Protein 1D2N (pdb70)

Sequence (246 aa):
EDYASYIMNGIIKWGDPVTRVLDDGELLVQQTKNSDRTPLVSVLLEGPPHSGKTALAAKIAEESNFPFIKICSPDKMIGFSETAKCQAMKKIFDDAYKSQLSCVVVDDIERLLDYVPIGPRFSNLVLQALLVLLKKAPPQGRKLLIIGTTSRKDVLQEMEMLNAFSTTIHVPNIATGEQLLEALELLGNFKDKERTTIAQQVKGKKVWIGIKKLLMLIEMSLQMDPEYRVRKFLALLREEGASPLD

Solvent-accessible surface area: 13196 Å² total; per-residue (Å²): 92,101,42,82,56,50,27,150,96,45,35,34,100,15,18,124,26,5,66,90,1,31,78,49,0,81,109,23,5,99,75,0,111,94,24,130,220,54,32,28,2,2,1,0,0,18,5,25,77,80,3,15,18,45,22,12,0,0,52,5,0,66,86,12,128,11,103,44,29,84,9,5,17,19,105,184,12,150,82,85,68,63,81,36,10,11,91,32,0,107,126,22,2,70,44,2,26,150,18,147,28,0,0,0,1,2,10,51,1,11,115,0,0,63,31,53,85,128,67,72,146,78,11,75,84,0,9,81,19,1,34,93,16,6,153,103,54,10,58,177,49,87,27,1,0,0,0,0,2,2,32,75,78,91,8,0,91,143,21,128,0,28,131,19,12,74,57,45,8,76,2,16,9,0,30,44,2,138,30,0,13,63,0,0,88,87,43,56,52,10,124,109,166,19,44,95,55,0,8,135,77,8,134,84,123,172,20,90,4,2,29,138,48,0,39,96,4,2,90,85,0,42,142,63,97,81,146,81,64,21,155,72,0,23,35,30,22,167,143,68,49,60,66,133,164,162

Organism: Cricetulus griseus (NCBI:txid10029)

Radius of gyration: 19.8 Å; Cα contacts (8 Å, |Δi|>4): 391; chains: 1; bounding box: 59×41×44 Å

GO terms:
  GO:0000149 SNARE binding (F, IDA)
  GO:0035494 SNARE complex disassembly (P, IDA)
  GO:0044877 protein-containing complex binding (F, IDA)
  GO:0140545 ATP-dependent protein disaggregase activity (F, IDA)
  GO:0042802 identical protein binding (F, IPI)
  GO:0035494 SNARE complex disassembly (P, IMP)
  GO:0030496 midbody (C, IDA)

Foldseek 3Di:
DDLCVQQVPHQAPLDVLSVVLLVVLVVQLVCCVPPLPPVAAEEEEEAAPQQRFRNSLSVSQVVSPFPAEEEADCVVQVPPDLVRLLVVVCVNVVVQLVGQEYEYEDEAVCVSQVFDPVVTDTNVSNVVSLLCSLQDRRPRNGHYYYYYYYHCPVVCVVSVCCVSHPYYRYRFAQWALSSLLSLCVRSVQDDPVLSVVSSVVGHPHTAGHHSRRLVVLQVVLVVDDNVRSSVSSVVVSVVRGDDPVD

InterPro domains:
  IPR003338 CDC48, N-terminal subdomain [PF02359] (6-83)
  IPR003338 CDC48, N-terminal subdomain [SM01073] (5-86)
  IPR003593 AAA+ ATPase domain [SM00382] (252-399)
  IPR003593 AAA+ ATPase domain [SM00382] (535-671)
  IPR003959 ATPase, AAA-type, core [PF00004] (256-396)
  IPR003959 ATPase, AAA-type, core [PF00004] (539-668)
  IPR003960 ATPase, AAA-type, conserved site [PS00674] (367-385)
  IPR004201 CDC48, domain 2 [PF02933] (111-159)
  IPR004201 CDC48, domain 2 [SM01072] (111-183)
  IPR009010 Aspartate decarboxylase-like domain superfamily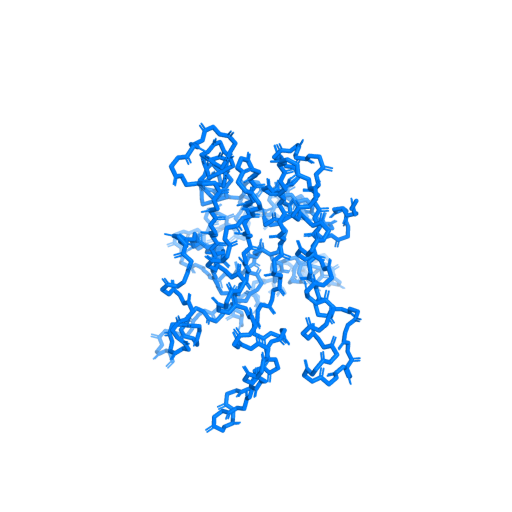 [SSF50692] (1-85)
  IPR027417 P-loop containing nucleoside triphosphate hydrolase [G3DSA:3.40.50.300] (206-397)
  IPR027417 P-loop containing nucleoside triphosphate hydrolase [G3DSA:3.40.50.300] (497-668)
  IPR027417 P-loop containing nucleoside triphosphate hydrolase [SSF52540] (222-486)
  IPR027417 P-loop containing nucleoside triphosphate hydrolase [SSF52540] (498-733)
  IPR029067 CDC48 domain 2-like superfamily [SSF54585] (87-200)
  IPR039812 Vesicle-fusing ATPase [PTHR23078] (3-738)
  IPR041569 AAA ATPase, AAA+ lid domain [PF17862] (423-464)
  IPR054419 NSF, AAA+ ATPase lid domain [PF21964] (669-736)

Structure (mmCIF, N/CA/C/O backbone):
data_1D2N
#
_entry.id   1D2N
#
_cell.length_a   116.330
_cell.length_b   116.330
_cell.length_c   40.240
_cell.angle_alpha   90.00
_cell.angle_beta   90.00
_cell.angle_gamma   120.00
#
_symmetry.space_group_name_H-M   'P 6'
#
loop_
_entity.id
_entity.type
_entity.pdbx_description
1 polymer 'N-ETHYLMALEIMIDE-SENSITIVE FUSION PROTEIN'
2 non-polymer 'MAGNESIUM ION'
3 non-polymer 'PHOSPHOAMINOPHOSPHONIC ACID-ADENYLATE ESTER'
4 non-polymer GLYCEROL
5 water water
#
loop_
_atom_site.group_PDB
_atom_site.id
_atom_site.type_symbol
_atom_site.label_atom_id
_atom_site.label_alt_id
_atom_site.label_comp_id
_atom_site.label_asym_id
_atom_site.label_entity_id
_atom_site.label_seq_id
_atom_site.pdbx_PDB_ins_code
_atom_site.Cartn_x
_atom_site.Cartn_y
_atom_site.Cartn_z
_atom_site.occupancy
_atom_site.B_iso_or_equiv
_atom_site.auth_seq_id
_atom_site.auth_comp_id
_atom_site.auth_asym_id
_atom_site.auth_atom_id
_atom_site.pdbx_PDB_model_num
ATOM 1 N N . GLU A 1 25 ? -6.609 37.207 -4.327 1.00 64.08 505 GLU A N 1
ATOM 2 C CA . GLU A 1 25 ? -7.141 36.392 -3.197 1.00 63.75 505 GLU A CA 1
ATOM 3 C C . GLU A 1 25 ? -8.453 36.989 -2.697 1.00 64.09 505 GLU A C 1
ATOM 4 O O . GLU A 1 25 ? -8.575 38.205 -2.544 1.00 64.16 505 GLU A O 1
ATOM 10 N N . ASP A 1 26 ? -9.433 36.126 -2.447 1.00 64.14 506 ASP A N 1
ATOM 11 C CA . ASP A 1 26 ? -10.742 36.564 -1.971 1.00 63.80 506 ASP A CA 1
ATOM 12 C C . ASP A 1 26 ? -10.798 36.558 -0.451 1.00 62.21 506 ASP A C 1
ATOM 13 O O . ASP A 1 26 ? -10.871 35.497 0.169 1.00 61.89 506 ASP A O 1
ATOM 18 N N . TYR A 1 27 ? -10.772 37.744 0.150 1.00 60.53 507 TYR A N 1
ATOM 19 C CA . TYR A 1 27 ? -10.820 37.848 1.601 1.00 58.69 507 TYR A CA 1
ATOM 20 C C . TYR A 1 27 ? -12.256 37.789 2.104 1.00 56.56 507 TYR A C 1
ATOM 21 O O . TYR A 1 27 ? -12.516 37.287 3.196 1.00 55.98 507 TYR A O 1
ATOM 30 N N . ALA A 1 28 ? -13.183 38.305 1.303 1.00 53.44 508 ALA A N 1
ATOM 31 C CA . ALA A 1 28 ? -14.594 38.306 1.670 1.00 51.20 508 ALA A CA 1
ATOM 32 C C . ALA A 1 28 ? -14.997 36.902 2.098 1.00 49.13 508 ALA A C 1
ATOM 33 O O . ALA A 1 28 ? -15.838 36.722 2.981 1.00 49.98 508 ALA A O 1
ATOM 35 N N . SER A 1 29 ? -14.380 35.910 1.465 1.00 45.03 509 SER A N 1
ATOM 36 C CA . SER A 1 29 ? -14.659 34.516 1.771 1.00 42.75 509 SER A CA 1
ATOM 37 C C . SER A 1 29 ? -14.180 34.159 3.175 1.00 39.31 509 SER A C 1
ATOM 38 O O . SER A 1 29 ? -14.822 33.377 3.875 1.00 39.88 509 SER A O 1
ATOM 41 N N . TYR A 1 30 ? -13.054 34.737 3.586 1.00 34.95 510 TYR A N 1
ATOM 42 C CA . TYR A 1 30 ? -12.500 34.454 4.905 1.00 30.79 510 TYR A CA 1
ATOM 43 C C . TYR A 1 30 ? -12.875 35.466 5.983 1.00 29.76 510 TYR A C 1
ATOM 44 O O . TYR A 1 30 ? -12.571 35.262 7.159 1.00 27.17 510 TYR A O 1
ATOM 53 N N . ILE A 1 31 ? -13.522 36.558 5.585 1.00 27.36 511 ILE A N 1
ATOM 54 C CA . ILE A 1 31 ? -13.952 37.583 6.536 1.00 28.06 511 ILE A CA 1
ATOM 55 C C . ILE A 1 31 ? -15.408 37.895 6.202 1.00 28.53 511 ILE A C 1
ATOM 56 O O . ILE A 1 31 ? -15.768 39.035 5.905 1.00 31.21 511 ILE A O 1
ATOM 61 N N . MET A 1 32 ? -16.240 36.861 6.261 1.00 29.50 512 MET A N 1
ATOM 62 C CA . MET A 1 32 ? -17.655 36.969 5.927 1.00 30.28 512 MET A CA 1
ATOM 63 C C . MET A 1 32 ? -18.484 37.947 6.752 1.00 29.19 512 MET A C 1
ATOM 64 O O . MET A 1 32 ? -19.465 38.496 6.253 1.00 30.83 512 MET A O 1
ATOM 69 N N . ASN A 1 33 ? -18.104 38.167 8.006 1.00 26.62 513 ASN A N 1
ATOM 70 C CA . ASN A 1 33 ? -18.855 39.086 8.851 1.00 26.54 513 ASN A CA 1
ATOM 71 C C . ASN A 1 33 ? -17.995 40.175 9.486 1.00 27.14 513 ASN A C 1
ATOM 72 O O . ASN A 1 33 ? -18.187 40.538 10.648 1.00 27.38 513 ASN A O 1
ATOM 77 N N . GLY A 1 34 ? -17.049 40.686 8.702 1.00 25.13 514 GLY A N 1
ATOM 78 C CA . GLY A 1 34 ? -16.169 41.752 9.151 1.00 26.20 514 GLY A CA 1
ATOM 79 C C . GLY A 1 34 ? -15.249 41.459 10.323 1.00 24.17 514 GLY A C 1
ATOM 80 O O . GLY A 1 34 ? -15.091 40.314 10.744 1.00 23.07 514 GLY A O 1
ATOM 81 N N . ILE A 1 35 ? -14.625 42.518 10.832 1.00 23.82 515 ILE A N 1
ATOM 82 C CA . ILE A 1 35 ? -13.722 42.433 11.975 1.00 23.97 515 ILE A CA 1
ATOM 83 C C . ILE A 1 35 ? -14.173 43.513 12.958 1.00 26.37 515 ILE A C 1
ATOM 84 O O . ILE A 1 35 ? -13.696 44.647 12.901 1.00 27.33 515 ILE A O 1
ATOM 89 N N . ILE A 1 36 ? -15.091 43.169 13.856 1.00 25.40 516 ILE A N 1
ATOM 90 C CA . ILE A 1 36 ? -15.587 44.156 14.811 1.00 24.77 516 ILE A CA 1
ATOM 91 C C . ILE A 1 36 ? -14.668 44.292 16.019 1.00 24.12 516 ILE A C 1
ATOM 92 O O . ILE A 1 36 ? -14.121 43.308 16.513 1.00 23.56 516 ILE A O 1
ATOM 97 N N . LYS A 1 37 ? -14.500 45.523 16.492 1.00 24.33 517 LYS A N 1
ATOM 98 C CA . LYS A 1 37 ? -13.632 45.788 17.632 1.00 25.17 517 LYS A CA 1
ATOM 99 C C . LYS A 1 37 ? -14.383 45.569 18.941 1.00 26.35 517 LYS A C 1
ATOM 100 O O . LYS A 1 37 ? -14.695 46.527 19.649 1.00 26.11 517 LYS A O 1
ATOM 106 N N . TRP A 1 38 ? -14.668 44.310 19.267 1.00 24.80 518 TRP A N 1
ATOM 107 C CA . TRP A 1 38 ? -15.394 44.010 20.493 1.00 23.87 518 TRP A CA 1
ATOM 108 C C . TRP A 1 38 ? -14.582 44.221 21.765 1.00 24.37 518 TRP A C 1
ATOM 109 O O . TRP A 1 38 ? -15.148 44.365 22.846 1.00 25.40 518 TRP A O 1
ATOM 120 N N . GLY A 1 39 ? -13.261 44.246 21.637 1.00 24.94 519 GLY A N 1
ATOM 121 C CA . GLY A 1 39 ? -12.416 44.437 22.803 1.00 25.53 519 GLY A CA 1
ATOM 122 C C . GLY A 1 39 ? -10.979 44.740 22.430 1.00 26.79 519 GLY A C 1
ATOM 123 O O . GLY A 1 39 ? -10.617 44.691 21.253 1.00 25.52 519 GLY A O 1
ATOM 124 N N . ASP A 1 40 ? -10.152 45.042 23.429 1.00 26.65 520 ASP A N 1
ATOM 125 C CA . ASP A 1 40 ? -8.750 45.359 23.179 1.00 28.16 520 ASP A CA 1
ATOM 126 C C . ASP A 1 40 ? -7.959 44.230 22.518 1.00 26.64 520 ASP A C 1
ATOM 127 O O . ASP A 1 40 ? -7.015 44.491 21.773 1.00 26.67 520 ASP A O 1
ATOM 132 N N . PRO A 1 41 ? -8.315 42.962 22.791 1.00 25.48 521 PRO A N 1
ATOM 133 C CA . PRO A 1 41 ? -7.576 41.863 22.164 1.00 25.41 521 PRO A CA 1
ATOM 134 C C . PRO A 1 41 ? -7.566 41.952 20.638 1.00 24.70 521 PRO A C 1
ATOM 135 O O . PRO A 1 41 ? -6.574 41.608 19.997 1.00 23.70 521 PRO A O 1
ATOM 139 N N . VAL A 1 42 ? -8.673 42.410 20.058 1.00 23.97 522 VAL A N 1
ATOM 140 C CA . VAL A 1 42 ? -8.765 42.533 18.605 1.00 22.97 522 VAL A CA 1
ATOM 141 C C . VAL A 1 42 ? -7.702 43.500 18.091 1.00 24.91 522 VAL A C 1
ATOM 142 O O . VAL A 1 42 ? -7.013 43.219 17.109 1.00 22.95 522 VAL A O 1
ATOM 146 N N . THR A 1 43 ? -7.573 44.642 18.759 1.00 24.58 523 THR A N 1
ATOM 147 C CA . THR A 1 43 ? -6.583 45.644 18.374 1.00 25.90 523 THR A CA 1
ATOM 148 C C . THR A 1 43 ? -5.168 45.104 18.563 1.00 23.33 523 THR A C 1
ATOM 149 O O . THR A 1 43 ? -4.283 45.353 17.740 1.00 25.41 523 THR A O 1
ATOM 153 N N . ARG A 1 44 ? -4.961 44.365 19.649 1.00 24.51 524 ARG A N 1
ATOM 154 C CA . ARG A 1 44 ? -3.654 43.779 19.941 1.00 23.95 524 ARG A CA 1
ATOM 155 C C . ARG A 1 44 ? -3.231 42.829 18.830 1.00 23.35 524 ARG A C 1
ATOM 156 O O . ARG A 1 44 ? -2.107 42.896 18.337 1.00 21.74 524 ARG A O 1
ATOM 164 N N . VAL A 1 45 ? -4.138 41.939 18.445 1.00 22.51 525 VAL A N 1
ATOM 165 C CA . VAL A 1 45 ? -3.849 40.972 17.389 1.00 20.72 525 VAL A CA 1
ATOM 166 C C . VAL A 1 45 ? -3.449 41.684 16.099 1.00 23.26 525 VAL A C 1
ATOM 167 O O . VAL A 1 45 ? -2.428 41.358 15.487 1.00 21.44 525 VAL A O 1
ATOM 171 N N . LEU A 1 46 ? -4.250 42.662 15.689 1.00 22.52 526 LEU A N 1
ATOM 172 C CA . LEU A 1 46 ? -3.966 43.407 14.471 1.00 22.62 526 LEU A CA 1
ATOM 173 C C . LEU A 1 46 ? -2.678 44.220 14.552 1.00 23.07 526 LEU A C 1
ATOM 174 O O . LEU A 1 46 ? -1.919 44.271 13.581 1.00 23.58 526 LEU A O 1
ATOM 179 N N . ASP A 1 47 ? -2.428 44.860 15.693 1.00 22.76 527 ASP A N 1
ATOM 180 C CA . ASP A 1 47 ? -1.207 45.648 15.843 1.00 24.46 527 ASP A CA 1
ATOM 181 C C . ASP A 1 47 ? 0.035 44.765 15.834 1.00 24.59 527 ASP A C 1
ATOM 182 O O . ASP A 1 47 ? 1.035 45.110 15.210 1.00 24.71 527 ASP A O 1
ATOM 187 N N . ASP A 1 48 ? -0.014 43.634 16.529 1.00 24.41 528 ASP A N 1
ATOM 188 C CA . ASP A 1 48 ? 1.142 42.748 16.542 1.00 25.13 528 ASP A CA 1
ATOM 189 C C . ASP A 1 48 ? 1.348 42.153 15.158 1.00 24.41 528 ASP A C 1
ATOM 190 O O . ASP A 1 48 ? 2.475 41.866 14.755 1.00 22.56 528 ASP A O 1
ATOM 195 N N . GLY A 1 49 ? 0.249 41.972 14.433 1.00 23.54 529 GLY A N 1
ATOM 196 C CA . GLY A 1 49 ? 0.339 41.438 13.091 1.00 24.63 529 GLY A CA 1
ATOM 197 C C . GLY A 1 49 ? 1.061 42.421 12.190 1.00 25.78 529 GLY A C 1
ATOM 198 O O . GLY A 1 49 ? 1.916 42.034 11.394 1.00 25.43 529 GLY A O 1
ATOM 199 N N . GLU A 1 50 ? 0.730 43.702 12.323 1.00 24.24 530 GLU A N 1
ATOM 200 C CA . GLU A 1 50 ? 1.361 44.732 11.506 1.00 25.08 530 GLU A CA 1
ATOM 201 C C . GLU A 1 50 ? 2.847 44.873 11.819 1.00 24.33 530 GLU A C 1
ATOM 202 O O . GLU A 1 50 ? 3.642 45.166 10.926 1.00 26.02 530 GLU A O 1
ATOM 208 N N . LEU A 1 51 ? 3.223 44.670 13.080 1.00 23.25 531 LEU A N 1
ATOM 209 C CA . LEU A 1 51 ? 4.633 44.757 13.464 1.00 24.20 531 LEU A CA 1
ATOM 210 C C . LEU A 1 51 ? 5.428 43.666 12.762 1.00 22.86 531 LEU A C 1
ATOM 211 O O . LEU A 1 51 ? 6.560 43.883 12.336 1.00 21.35 531 LEU A O 1
ATOM 216 N N . LEU A 1 52 ? 4.831 42.483 12.651 1.00 21.32 532 LEU A N 1
ATOM 217 C CA . LEU A 1 52 ? 5.494 41.364 11.997 1.00 22.36 532 LEU A CA 1
ATOM 218 C C . LEU A 1 52 ? 5.576 41.628 10.497 1.00 20.05 532 LEU A C 1
ATOM 219 O O . LEU A 1 52 ? 6.560 41.285 9.851 1.00 21.96 532 LEU A O 1
ATOM 224 N N . VAL A 1 53 ? 4.543 42.253 9.947 1.00 20.63 533 VAL A N 1
ATOM 225 C CA . VAL A 1 53 ? 4.545 42.583 8.528 1.00 21.00 533 VAL A CA 1
ATOM 226 C C . VAL A 1 53 ? 5.674 43.577 8.264 1.00 22.89 533 VAL A C 1
ATOM 227 O O . VAL A 1 53 ? 6.436 43.431 7.307 1.00 22.57 533 VAL A O 1
ATOM 231 N N . GLN A 1 54 ? 5.783 44.579 9.130 1.00 23.26 534 GLN A N 1
ATOM 232 C CA . GLN A 1 54 ? 6.819 45.597 8.997 1.00 25.01 534 GLN A CA 1
ATOM 233 C C . GLN A 1 54 ? 8.211 44.980 9.089 1.00 24.42 534 GLN A C 1
ATOM 234 O O . GLN A 1 54 ? 9.102 45.316 8.304 1.00 23.53 534 GLN A O 1
ATOM 240 N N . GLN A 1 55 ? 8.391 44.067 10.039 1.00 21.21 535 GLN A N 1
ATOM 241 C CA . GLN A 1 55 ? 9.676 43.404 10.226 1.00 20.89 535 GLN A CA 1
ATOM 242 C C . GLN A 1 55 ? 10.043 42.602 8.985 1.00 22.29 535 GLN A C 1
ATOM 243 O O . GLN A 1 55 ? 11.184 42.633 8.523 1.00 23.35 535 GLN A O 1
ATOM 249 N N . THR A 1 56 ? 9.071 41.867 8.457 1.00 20.45 536 THR A N 1
ATOM 250 C CA . THR A 1 56 ? 9.300 41.049 7.274 1.00 21.07 536 THR A CA 1
ATOM 251 C C . THR A 1 56 ? 9.722 41.930 6.108 1.00 23.63 536 THR A C 1
ATOM 252 O O . THR A 1 56 ? 10.635 41.599 5.363 1.00 22.54 536 THR A O 1
ATOM 256 N N . LYS A 1 57 ? 9.060 43.069 5.975 1.00 24.41 537 LYS A N 1
ATOM 257 C CA . LYS A 1 57 ? 9.345 43.990 4.888 1.00 27.34 537 LYS A CA 1
ATOM 258 C C . LYS A 1 57 ? 10.673 44.738 4.996 1.00 25.99 537 LYS A C 1
ATOM 259 O O . LYS A 1 57 ? 11.360 44.922 3.993 1.00 28.62 537 LYS A O 1
ATOM 265 N N . ASN A 1 58 ? 11.052 45.151 6.202 1.00 26.47 538 ASN A N 1
ATOM 266 C CA . ASN A 1 58 ? 12.279 45.929 6.367 1.00 28.84 538 ASN A CA 1
ATOM 267 C C . ASN A 1 58 ? 13.544 45.242 6.876 1.00 29.59 538 ASN A C 1
ATOM 268 O O . ASN A 1 58 ? 14.634 45.804 6.771 1.00 27.99 538 ASN A O 1
ATOM 273 N N . SER A 1 59 ? 13.417 44.041 7.422 1.00 29.01 539 SER A N 1
ATOM 274 C CA . SER A 1 59 ? 14.585 43.350 7.953 1.00 28.77 539 SER A CA 1
ATOM 275 C C . SER A 1 59 ? 15.386 42.561 6.931 1.00 30.30 539 SER A C 1
ATOM 276 O O . SER A 1 59 ? 14.823 41.876 6.078 1.00 31.50 539 SER A O 1
ATOM 279 N N . ASP A 1 60 ? 16.708 42.665 7.023 1.00 29.20 540 ASP A N 1
ATOM 280 C CA . ASP A 1 60 ? 17.589 41.913 6.141 1.00 29.83 540 ASP A CA 1
ATOM 281 C C . ASP A 1 60 ? 18.019 40.667 6.916 1.00 27.68 540 ASP A C 1
ATOM 282 O O . ASP A 1 60 ? 18.284 39.617 6.332 1.00 28.35 540 ASP A O 1
ATOM 287 N N . ARG A 1 61 ? 18.076 40.803 8.240 1.00 25.83 541 ARG A N 1
ATOM 288 C CA . ARG A 1 61 ? 18.466 39.715 9.135 1.00 26.27 541 ARG A CA 1
ATOM 289 C C . ARG A 1 61 ? 17.446 38.579 9.174 1.00 24.04 541 ARG A C 1
ATOM 290 O O . ARG A 1 61 ? 17.818 37.405 9.225 1.00 24.65 541 ARG A O 1
ATOM 298 N N . THR A 1 62 ? 16.163 38.930 9.170 1.00 21.44 542 THR A N 1
ATOM 299 C CA . THR A 1 62 ? 15.103 37.924 9.216 1.00 20.93 542 THR A CA 1
ATOM 300 C C . THR A 1 62 ? 14.126 38.072 8.054 1.00 21.51 542 THR A C 1
ATOM 301 O O . THR A 1 62 ? 13.008 38.565 8.225 1.00 22.40 542 THR A O 1
ATOM 305 N N . PRO A 1 63 ? 14.545 37.659 6.847 1.00 21.88 543 PRO A N 1
ATOM 306 C CA . PRO A 1 63 ? 13.718 37.735 5.643 1.00 20.29 543 PRO A CA 1
ATOM 307 C C . PRO A 1 63 ? 12.515 36.799 5.753 1.00 20.69 543 PRO A C 1
ATOM 308 O O . PRO A 1 63 ? 11.532 36.955 5.034 1.00 20.26 543 PRO A O 1
ATOM 312 N N . LEU A 1 64 ? 12.612 35.826 6.656 1.00 20.58 544 LEU A N 1
ATOM 313 C CA . LEU A 1 64 ? 11.536 34.865 6.894 1.00 19.18 544 LEU A CA 1
ATOM 314 C C . LEU A 1 64 ? 10.990 35.039 8.307 1.00 17.72 544 LEU A C 1
ATOM 315 O O . LEU A 1 64 ? 11.704 34.847 9.289 1.00 18.96 544 LEU A O 1
ATOM 320 N N . VAL A 1 65 ? 9.721 35.406 8.404 1.00 18.03 545 VAL A N 1
ATOM 321 C CA . VAL A 1 65 ? 9.077 35.592 9.694 1.00 17.63 545 VAL A CA 1
ATOM 322 C C . VAL A 1 65 ? 7.814 34.745 9.702 1.00 17.06 545 VAL A C 1
ATOM 323 O O . VAL A 1 65 ? 7.079 34.718 8.715 1.00 18.91 545 VAL A O 1
ATOM 327 N N . SER A 1 66 ? 7.569 34.035 10.799 1.00 18.69 546 SER A N 1
ATOM 328 C CA . SER A 1 66 ? 6.364 33.216 10.886 1.00 18.14 546 SER A CA 1
ATOM 329 C C . SER A 1 66 ? 5.649 33.460 12.203 1.00 18.06 546 SER A C 1
ATOM 330 O O . SER A 1 66 ? 6.280 33.668 13.240 1.00 18.99 546 SER A O 1
ATOM 333 N N . VAL A 1 67 ? 4.322 33.442 12.157 1.00 17.11 547 VAL A N 1
ATOM 334 C CA . VAL A 1 67 ? 3.538 33.661 13.362 1.00 17.97 547 VAL A CA 1
ATOM 335 C C . VAL A 1 67 ? 2.328 32.746 13.376 1.00 17.30 547 VAL A C 1
ATOM 336 O O . VAL A 1 67 ? 1.686 32.524 12.347 1.00 16.06 547 VAL A O 1
ATOM 340 N N . LEU A 1 68 ? 2.039 32.208 14.553 1.00 16.44 548 LEU A N 1
ATOM 341 C CA . LEU A 1 68 ? 0.909 31.313 14.737 1.00 16.34 548 LEU A CA 1
ATOM 342 C C . LEU A 1 68 ? -0.190 31.994 15.527 1.00 15.59 548 LEU A C 1
ATOM 343 O O . LEU A 1 68 ? 0.004 32.341 16.685 1.00 18.27 548 LEU A O 1
ATOM 348 N N . LEU A 1 69 ? -1.334 32.208 14.893 1.00 15.99 549 LEU A N 1
ATOM 349 C CA . LEU A 1 69 ? -2.475 32.781 15.595 1.00 16.43 549 LEU A CA 1
ATOM 350 C C . LEU A 1 69 ? -3.170 31.569 16.199 1.00 15.96 549 LEU A C 1
ATOM 351 O O . LEU A 1 69 ? -3.554 30.642 15.484 1.00 15.57 549 LEU A O 1
ATOM 356 N N . GLU A 1 70 ? -3.313 31.558 17.518 1.00 15.64 550 GLU A N 1
ATOM 357 C CA . GLU A 1 70 ? -3.946 30.426 18.172 1.00 17.16 550 GLU A CA 1
ATOM 358 C C . GLU A 1 70 ? -4.913 30.857 19.252 1.00 17.70 550 GLU A C 1
ATOM 359 O O . GLU A 1 70 ? -4.741 31.906 19.869 1.00 18.74 550 GLU A O 1
ATOM 365 N N . GLY A 1 71 ? -5.934 30.034 19.462 1.00 18.80 551 GLY A N 1
ATOM 366 C CA . GLY A 1 71 ? -6.929 30.321 20.477 1.00 18.96 551 GLY A CA 1
ATOM 367 C C . GLY A 1 71 ? -8.001 29.251 20.499 1.00 19.97 551 GLY A C 1
ATOM 368 O O . GLY A 1 71 ? -7.875 28.219 19.834 1.00 18.85 551 GLY A O 1
ATOM 369 N N . PRO A 1 72 ? -9.069 29.459 21.274 1.00 17.63 552 PRO A N 1
ATOM 370 C CA . PRO A 1 72 ? -10.150 28.478 21.347 1.00 17.95 552 PRO A CA 1
ATOM 371 C C . PRO A 1 72 ? -10.872 28.397 20.007 1.00 17.75 552 PRO A C 1
ATOM 372 O O . PRO A 1 72 ? -10.757 29.293 19.167 1.00 18.32 552 PRO A O 1
ATOM 376 N N . PRO A 1 73 ? -11.627 27.316 19.787 1.00 20.29 553 PRO A N 1
ATOM 377 C CA . PRO A 1 73 ? -12.363 27.168 18.533 1.00 18.69 553 PRO A CA 1
ATOM 378 C C . PRO A 1 73 ? -13.314 28.357 18.396 1.00 20.10 553 PRO A C 1
ATOM 379 O O . PRO A 1 73 ? -13.826 28.860 19.399 1.00 19.83 553 PRO A O 1
ATOM 383 N N . HIS A 1 74 ? -13.525 28.819 17.168 1.00 19.28 554 HIS A N 1
ATOM 384 C CA . HIS A 1 74 ? -14.468 29.906 16.906 1.00 21.33 554 HIS A CA 1
ATOM 385 C C . HIS A 1 74 ? -14.078 31.292 17.423 1.00 17.36 554 HIS A C 1
ATOM 386 O O .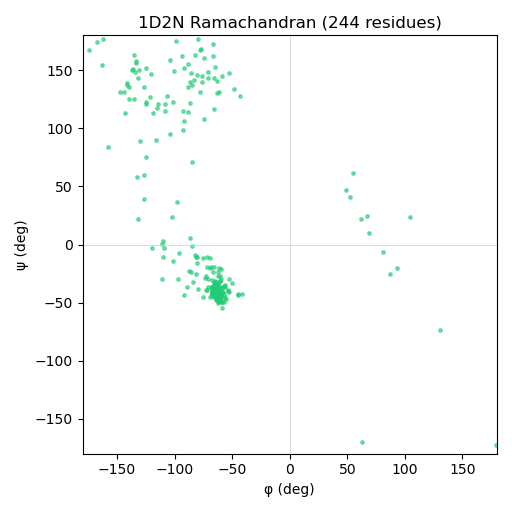 HIS A 1 74 ? -14.899 32.205 17.391 1.00 19.53 554 HIS A O 1
ATOM 393 N N . SER A 1 75 ? -12.845 31.467 17.883 1.00 16.77 555 SER A N 1
ATOM 394 C CA . SER A 1 75 ? -12.440 32.770 18.414 1.00 18.48 555 SER A CA 1
ATOM 395 C C . SER A 1 75 ? -12.178 33.837 17.352 1.00 17.48 555 SER A C 1
ATOM 396 O O . SER A 1 75 ? -12.037 35.005 17.691 1.00 17.62 555 SER A O 1
ATOM 399 N N . GLY A 1 76 ? -12.110 33.437 16.081 1.00 17.30 556 GLY A N 1
ATOM 400 C CA . GLY A 1 76 ? -11.889 34.394 15.002 1.00 18.18 556 GLY A CA 1
ATOM 401 C C . GLY A 1 76 ? -10.490 34.410 14.404 1.00 18.09 556 GLY A C 1
ATOM 402 O O . GLY A 1 76 ? -10.066 35.400 13.809 1.00 18.76 556 GLY A O 1
ATOM 403 N N . LYS A 1 77 ? -9.781 33.298 14.536 1.00 18.30 557 LYS A N 1
ATOM 404 C CA . LYS A 1 77 ? -8.409 33.195 14.051 1.00 17.26 557 LYS A CA 1
ATOM 405 C C . LYS A 1 77 ? -8.236 33.360 12.538 1.00 16.37 557 LYS A C 1
ATOM 406 O O . LYS A 1 77 ? -7.406 34.145 12.086 1.00 18.96 557 LYS A O 1
ATOM 412 N N . THR A 1 78 ? -9.017 32.628 11.756 1.00 16.51 558 THR A N 1
ATOM 413 C CA . THR A 1 78 ? -8.905 32.708 10.299 1.00 16.29 558 THR A CA 1
ATOM 414 C C . THR A 1 78 ? -9.188 34.097 9.748 1.00 17.28 558 THR A C 1
ATOM 415 O O . THR A 1 78 ? -8.445 34.602 8.905 1.00 17.22 558 THR A O 1
ATOM 419 N N . ALA A 1 79 ? -10.258 34.720 10.227 1.00 17.29 559 ALA A N 1
ATOM 420 C CA . ALA A 1 79 ? -10.602 36.057 9.767 1.00 18.69 559 ALA A CA 1
ATOM 421 C C . ALA A 1 79 ? -9.497 37.057 10.118 1.00 18.46 559 ALA A C 1
ATOM 422 O O . ALA A 1 79 ? -9.145 37.921 9.311 1.00 18.02 559 ALA A O 1
ATOM 424 N N . LEU A 1 80 ? -8.944 36.953 11.321 1.00 17.10 560 LEU A N 1
ATOM 425 C CA . LEU A 1 80 ? -7.886 37.878 11.710 1.00 17.79 560 LEU A CA 1
ATOM 426 C C . LEU A 1 80 ? -6.613 37.646 10.900 1.00 17.73 560 LEU A C 1
ATOM 427 O O . LEU A 1 80 ? -5.913 38.593 10.544 1.00 18.14 560 LEU A O 1
ATOM 432 N N . ALA A 1 81 ? -6.314 36.388 10.599 1.00 16.93 561 ALA A N 1
ATOM 433 C CA . ALA A 1 81 ? -5.126 36.080 9.808 1.00 17.29 561 ALA A CA 1
ATOM 434 C C . ALA A 1 81 ? -5.303 36.692 8.426 1.00 17.75 561 ALA A C 1
ATOM 435 O O . ALA A 1 81 ? -4.385 37.308 7.879 1.00 20.76 561 ALA A O 1
ATOM 437 N N . ALA A 1 82 ? -6.492 36.521 7.862 1.00 17.56 562 ALA A N 1
ATOM 438 C CA . ALA A 1 82 ? -6.782 37.058 6.538 1.00 19.72 562 ALA A CA 1
ATOM 439 C C . ALA A 1 82 ? -6.688 38.581 6.552 1.00 20.62 562 ALA A C 1
ATOM 440 O O . ALA A 1 82 ? -6.222 39.189 5.589 1.00 20.35 562 ALA A O 1
ATOM 442 N N . LYS A 1 83 ? -7.122 39.189 7.653 1.00 20.21 563 LYS A N 1
ATOM 443 C CA . LYS A 1 83 ? -7.085 40.643 7.792 1.00 21.66 563 LYS A CA 1
ATOM 444 C C . LYS A 1 83 ? -5.648 41.159 7.872 1.00 21.58 563 LYS A C 1
ATOM 445 O O . LYS A 1 83 ? -5.312 42.171 7.255 1.00 21.94 563 LYS A O 1
ATOM 451 N N . ILE A 1 84 ? -4.803 40.470 8.636 1.00 19.34 564 ILE A N 1
ATOM 452 C CA . ILE A 1 84 ? -3.397 40.860 8.768 1.00 19.23 564 ILE A CA 1
ATOM 453 C C . ILE A 1 84 ? -2.733 40.767 7.395 1.00 21.88 564 ILE A C 1
ATOM 454 O O . ILE A 1 84 ? -1.971 41.655 6.991 1.00 21.45 564 ILE A O 1
ATOM 459 N N . ALA A 1 85 ? -3.033 39.686 6.680 1.00 21.24 565 ALA A N 1
ATOM 460 C CA . ALA A 1 85 ? -2.479 39.466 5.349 1.00 23.12 565 ALA A CA 1
ATOM 461 C C . ALA A 1 85 ? -2.956 40.552 4.389 1.00 25.90 565 ALA A C 1
ATOM 462 O O . ALA A 1 85 ? -2.174 41.085 3.601 1.00 26.08 565 ALA A O 1
ATOM 464 N N . GLU A 1 86 ? -4.242 40.877 4.459 1.00 27.42 566 GLU A N 1
ATOM 465 C CA . GLU A 1 86 ? -4.815 41.902 3.595 1.00 29.15 566 GLU A CA 1
ATOM 466 C C . GLU A 1 86 ? -4.162 43.258 3.846 1.00 30.35 566 GLU A C 1
ATOM 467 O O . GLU A 1 86 ? -3.822 43.976 2.905 1.00 30.41 566 GLU A O 1
ATOM 473 N N . GLU A 1 87 ? -3.986 43.606 5.117 1.00 28.52 567 GLU A N 1
ATOM 474 C CA . GLU A 1 87 ? -3.389 44.883 5.478 1.00 29.72 567 GLU A CA 1
ATOM 475 C C . GLU A 1 87 ? -1.904 45.003 5.146 1.00 29.09 567 GLU A C 1
ATOM 476 O O . GLU A 1 87 ? -1.352 46.101 5.193 1.00 28.59 567 GLU A O 1
ATOM 482 N N . SER A 1 88 ? -1.257 43.891 4.803 1.00 27.33 568 SER A N 1
ATOM 483 C CA . SER A 1 88 ? 0.170 43.929 4.477 1.00 25.61 568 SER A CA 1
ATOM 484 C C . SER A 1 88 ? 0.420 44.581 3.120 1.00 26.65 568 SER A C 1
ATOM 485 O O . SER A 1 88 ? 1.492 45.140 2.883 1.00 25.34 568 SER A O 1
ATOM 488 N N . ASN A 1 89 ? -0.571 44.494 2.236 1.00 27.51 569 ASN A N 1
ATOM 489 C CA . ASN A 1 89 ? -0.468 45.051 0.889 1.00 28.64 569 ASN A CA 1
ATOM 490 C C . ASN A 1 89 ? 0.655 44.393 0.093 1.00 29.65 569 ASN A C 1
ATOM 491 O O . ASN A 1 89 ? 1.155 44.966 -0.876 1.00 26.77 569 ASN A O 1
ATOM 496 N N . PHE A 1 90 ? 1.052 43.191 0.504 1.00 26.31 570 PHE A N 1
ATOM 497 C CA . PHE A 1 90 ? 2.110 42.463 -0.187 1.00 27.03 570 PHE A CA 1
ATOM 498 C C . PHE A 1 90 ? 1.673 42.073 -1.596 1.00 26.48 570 PHE A C 1
ATOM 499 O O . PHE A 1 90 ? 0.508 41.746 -1.825 1.00 27.29 570 PHE A O 1
ATOM 507 N N . PRO A 1 91 ? 2.603 42.118 -2.562 1.00 27.44 571 PRO A N 1
ATOM 508 C CA . PRO A 1 91 ? 2.323 41.771 -3.957 1.00 28.12 571 PRO A CA 1
ATOM 509 C C . PRO A 1 91 ? 1.850 40.329 -4.130 1.00 28.29 571 PRO A C 1
ATOM 510 O O . PRO A 1 91 ? 1.124 40.015 -5.074 1.00 28.70 571 PRO A O 1
ATOM 514 N N . PHE A 1 92 ? 2.267 39.455 -3.220 1.00 26.49 572 PHE A N 1
ATOM 515 C CA . PHE A 1 92 ? 1.859 38.056 -3.268 1.00 24.51 572 PHE A CA 1
ATOM 516 C C . PHE A 1 92 ? 1.224 37.678 -1.936 1.00 22.65 572 PHE A C 1
ATOM 517 O O . PHE A 1 92 ? 1.860 37.784 -0.885 1.00 22.09 572 PHE A O 1
ATOM 525 N N . ILE A 1 93 ? -0.029 37.246 -1.990 1.00 21.14 573 ILE A N 1
ATOM 526 C CA . ILE A 1 93 ? -0.755 36.819 -0.801 1.00 22.85 573 ILE A CA 1
ATOM 527 C C . ILE A 1 93 ? -1.552 35.580 -1.184 1.00 22.07 573 ILE A C 1
ATOM 528 O O . ILE A 1 93 ? -2.325 35.596 -2.141 1.00 22.58 573 ILE A O 1
ATOM 533 N N . LYS A 1 94 ? -1.355 34.497 -0.445 1.00 21.27 574 LYS A N 1
ATOM 534 C CA . LYS A 1 94 ? -2.065 33.267 -0.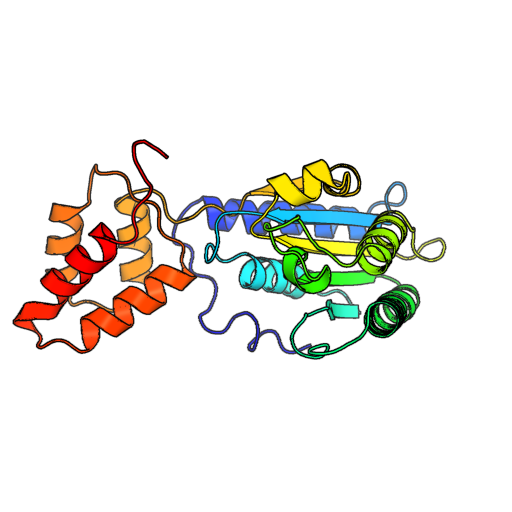743 1.00 20.39 574 LYS A CA 1
ATOM 535 C C . LYS A 1 94 ? -2.467 32.577 0.543 1.00 20.29 574 LYS A C 1
ATOM 536 O O . LYS A 1 94 ? -1.688 32.519 1.494 1.00 18.70 574 LYS A O 1
ATOM 542 N N . ILE A 1 95 ? -3.695 32.077 0.573 1.00 18.23 575 ILE A N 1
ATOM 543 C CA . ILE A 1 95 ? -4.184 31.372 1.748 1.00 19.87 575 ILE A CA 1
ATOM 544 C C . ILE A 1 95 ? -4.287 29.886 1.429 1.00 20.10 575 ILE A C 1
ATOM 545 O O . ILE A 1 95 ? -4.980 29.488 0.493 1.00 22.16 575 ILE A O 1
ATOM 550 N N . CYS A 1 96 ? -3.563 29.077 2.197 1.00 18.97 576 CYS A N 1
ATOM 551 C CA . CYS A 1 96 ? -3.569 27.628 2.037 1.00 18.74 576 CYS A CA 1
ATOM 552 C C . CYS A 1 96 ? -4.633 27.090 2.988 1.00 20.60 576 CYS A C 1
ATOM 553 O O . CYS A 1 96 ? -4.491 27.193 4.208 1.00 19.29 576 CYS A O 1
ATOM 556 N N . SER A 1 97 ? -5.686 26.511 2.419 1.00 19.71 577 SER A N 1
ATOM 557 C CA . SER A 1 97 ? -6.805 25.997 3.200 1.00 20.95 577 SER A CA 1
ATOM 558 C C . SER A 1 97 ? -7.137 24.527 2.956 1.00 20.51 577 SER A C 1
ATOM 559 O O . SER A 1 97 ? -6.891 23.991 1.877 1.00 19.28 577 SER A O 1
ATOM 562 N N . PRO A 1 98 ? -7.696 23.849 3.972 1.00 20.01 578 PRO A N 1
ATOM 563 C CA . PRO A 1 98 ? -8.071 22.438 3.858 1.00 20.55 578 PRO A CA 1
ATOM 564 C C . PRO A 1 98 ? -9.220 22.257 2.863 1.00 21.52 578 PRO A C 1
ATOM 565 O O . PRO A 1 98 ? -9.395 21.177 2.298 1.00 22.29 578 PRO A O 1
ATOM 569 N N . ASP A 1 99 ? -9.992 23.326 2.660 1.00 22.73 579 ASP A N 1
ATOM 570 C CA . ASP A 1 99 ? -11.154 23.319 1.763 1.00 25.59 579 ASP A CA 1
ATOM 571 C C . ASP A 1 99 ? -11.009 22.661 0.400 1.00 27.19 579 ASP A C 1
ATOM 572 O O . ASP A 1 99 ? -11.918 21.959 -0.041 1.00 27.16 579 ASP A O 1
ATOM 577 N N . LYS A 1 100 ? -9.897 22.899 -0.286 1.00 28.52 580 LYS A N 1
ATOM 578 C CA . LYS A 1 100 ? -9.720 22.293 -1.599 1.00 29.29 580 LYS A CA 1
ATOM 579 C C . LYS A 1 100 ? -8.796 21.086 -1.606 1.00 29.87 580 LYS A C 1
ATOM 580 O O . LYS A 1 100 ? -8.232 20.736 -2.638 1.00 32.34 580 LYS A O 1
ATOM 586 N N . MET A 1 101 ? -8.657 20.435 -0.458 1.00 25.54 581 MET A N 1
ATOM 587 C CA . MET A 1 101 ? -7.806 19.259 -0.382 1.00 24.81 581 MET A CA 1
ATOM 588 C C . MET A 1 101 ? -8.502 18.101 0.315 1.00 22.37 581 MET A C 1
ATOM 589 O O . MET A 1 101 ? -7.855 17.180 0.812 1.00 23.05 581 MET A O 1
ATOM 594 N N . ILE A 1 102 ? -9.829 18.144 0.340 1.00 21.99 582 ILE A N 1
ATOM 595 C CA . ILE A 1 102 ? -10.606 17.083 0.970 1.00 19.80 582 ILE A CA 1
ATOM 596 C C . ILE A 1 102 ? -10.338 15.761 0.251 1.00 21.16 582 ILE A C 1
ATOM 597 O O . ILE A 1 102 ? -10.393 15.692 -0.976 1.00 21.00 582 ILE A O 1
ATOM 602 N N . GLY A 1 103 ? -10.038 14.714 1.016 1.00 19.25 583 GLY A N 1
ATOM 603 C CA . GLY A 1 103 ? -9.760 13.419 0.416 1.00 21.19 583 GLY A CA 1
ATOM 604 C C . GLY A 1 103 ? -8.347 13.269 -0.128 1.00 20.24 583 GLY A C 1
ATOM 605 O O . GLY A 1 103 ? -7.956 12.184 -0.561 1.00 21.58 583 GLY A O 1
ATOM 606 N N . PHE A 1 104 ? -7.580 14.357 -0.117 1.00 21.02 584 PHE A N 1
ATOM 607 C CA . PHE A 1 104 ? -6.196 14.334 -0.595 1.00 21.99 584 PHE A CA 1
ATOM 608 C C . PHE A 1 104 ? -5.315 13.423 0.248 1.00 21.05 584 PHE A C 1
ATOM 609 O O . PHE A 1 104 ? -5.442 13.385 1.471 1.00 21.73 584 PHE A O 1
ATOM 617 N N . SER A 1 105 ? -4.415 12.698 -0.407 1.00 20.56 585 SER A N 1
ATOM 618 C CA . SER A 1 105 ? -3.483 11.827 0.299 1.00 21.65 585 SER A CA 1
ATOM 619 C C . SER A 1 105 ? -2.420 12.757 0.873 1.00 20.85 585 SER A C 1
ATOM 620 O O . SER A 1 105 ? -2.362 13.930 0.508 1.00 20.69 585 SER A O 1
ATOM 623 N N . GLU A 1 106 ? -1.579 12.239 1.761 1.00 19.30 586 GLU A N 1
ATOM 624 C CA . GLU A 1 106 ? -0.520 13.048 2.348 1.00 22.32 586 GLU A CA 1
ATOM 625 C C . GLU A 1 106 ? 0.353 13.661 1.271 1.00 21.00 586 GLU A C 1
ATOM 626 O O . GLU A 1 106 ? 0.681 14.841 1.317 1.00 19.68 586 GLU A O 1
ATOM 632 N N . THR A 1 107 ? 0.749 12.836 0.310 1.00 20.98 587 THR A N 1
ATOM 633 C CA . THR A 1 107 ? 1.608 13.295 -0.765 1.00 21.86 587 THR A CA 1
ATOM 634 C C . THR A 1 107 ? 0.950 14.410 -1.565 1.00 20.48 587 THR A C 1
ATOM 635 O O . THR A 1 107 ? 1.594 15.414 -1.881 1.00 20.20 587 THR A O 1
ATOM 639 N N . ALA A 1 108 ? -0.332 14.247 -1.878 1.00 20.32 588 ALA A N 1
ATOM 640 C CA . ALA A 1 108 ? -1.055 15.260 -2.635 1.00 20.17 588 ALA A CA 1
ATOM 641 C C . ALA A 1 108 ? -1.098 16.594 -1.888 1.00 19.87 588 ALA A C 1
ATOM 642 O O . ALA A 1 108 ? -0.986 17.657 -2.504 1.00 19.51 588 ALA A O 1
ATOM 644 N N . LYS A 1 109 ? -1.270 16.550 -0.569 1.00 19.43 589 LYS A N 1
ATOM 645 C CA . LYS A 1 109 ? -1.300 17.786 0.205 1.00 19.89 589 LYS A CA 1
ATOM 646 C C . LYS A 1 109 ? 0.071 18.449 0.177 1.00 18.67 589 LYS A C 1
ATOM 647 O O . LYS A 1 109 ? 0.178 19.663 -0.001 1.00 18.15 589 LYS A O 1
ATOM 653 N N . CYS A 1 110 ? 1.117 17.651 0.369 1.00 17.04 590 CYS A N 1
ATOM 654 C CA . CYS A 1 110 ? 2.471 18.180 0.351 1.00 17.73 590 CYS A CA 1
ATOM 655 C C . CYS A 1 110 ? 2.753 18.874 -0.976 1.00 18.16 590 CYS A C 1
ATOM 656 O O . CYS A 1 110 ? 3.342 19.954 -1.012 1.00 17.11 590 CYS A O 1
ATOM 659 N N . GLN A 1 111 ? 2.329 18.261 -2.074 1.00 18.43 591 GLN A N 1
ATOM 660 C CA . GLN A 1 111 ? 2.571 18.873 -3.374 1.00 19.41 591 GLN A CA 1
ATOM 661 C C . GLN A 1 111 ? 1.812 20.185 -3.529 1.00 19.57 591 GLN A C 1
ATOM 662 O O . GLN A 1 111 ? 2.342 21.149 -4.081 1.00 18.28 591 GLN A O 1
ATOM 672 N N . ALA A 1 112 ? 0.583 20.231 -3.023 1.00 19.56 592 ALA A N 1
ATOM 673 C CA . ALA A 1 112 ? -0.220 21.447 -3.104 1.00 19.83 592 ALA A CA 1
ATOM 674 C C . ALA A 1 112 ? 0.453 22.562 -2.308 1.00 20.25 592 ALA A C 1
ATOM 675 O O . ALA A 1 112 ? 0.462 23.723 -2.719 1.00 18.59 592 ALA A O 1
ATOM 677 N N . MET A 1 113 ? 1.020 22.206 -1.162 1.00 19.92 593 MET A N 1
ATOM 678 C CA . MET A 1 113 ? 1.704 23.181 -0.320 1.00 20.87 593 MET A CA 1
ATOM 679 C C . MET A 1 113 ? 3.000 23.668 -0.962 1.00 21.09 593 MET A C 1
ATOM 680 O O . MET A 1 113 ? 3.285 24.865 -0.971 1.00 21.25 593 MET A O 1
ATOM 685 N N . LYS A 1 114 ? 3.789 22.738 -1.491 1.00 19.49 594 LYS A N 1
ATOM 686 C CA . LYS A 1 114 ? 5.048 23.096 -2.133 1.00 21.27 594 LYS A CA 1
ATOM 687 C C . LYS A 1 114 ? 4.794 24.079 -3.267 1.00 22.10 594 LYS A C 1
ATOM 688 O O . LYS A 1 114 ? 5.581 24.999 -3.492 1.00 21.83 594 LYS A O 1
ATOM 694 N N . LYS A 1 115 ? 3.683 23.883 -3.971 1.00 21.76 595 LYS A N 1
ATOM 695 C CA . LYS A 1 115 ? 3.314 24.751 -5.084 1.00 22.36 595 LYS A CA 1
ATOM 696 C C . LYS A 1 115 ? 3.093 26.182 -4.602 1.00 21.59 595 LYS A C 1
ATOM 697 O O . LYS A 1 115 ? 3.590 27.139 -5.201 1.00 22.27 595 LYS A O 1
ATOM 703 N N . ILE A 1 116 ? 2.341 26.328 -3.517 1.00 19.15 596 ILE A N 1
ATOM 704 C CA . ILE A 1 116 ? 2.071 27.650 -2.965 1.00 19.61 596 ILE A CA 1
ATOM 705 C C . ILE A 1 116 ? 3.361 28.341 -2.525 1.00 19.74 596 ILE A C 1
ATOM 706 O O . ILE A 1 116 ? 3.599 29.501 -2.866 1.00 19.60 596 ILE A O 1
ATOM 711 N N . PHE A 1 117 ? 4.203 27.642 -1.772 1.00 19.12 597 PHE A N 1
ATOM 712 C CA . PHE A 1 117 ? 5.449 28.258 -1.337 1.00 19.15 597 PHE A CA 1
ATOM 713 C C . PHE A 1 117 ? 6.391 28.550 -2.496 1.00 20.40 597 PHE A C 1
ATOM 714 O O . PHE A 1 117 ? 7.079 29.569 -2.499 1.00 17.92 597 PHE A O 1
ATOM 722 N N . ASP A 1 118 ? 6.419 27.667 -3.488 1.00 22.48 598 ASP A N 1
ATOM 723 C CA . ASP A 1 118 ? 7.2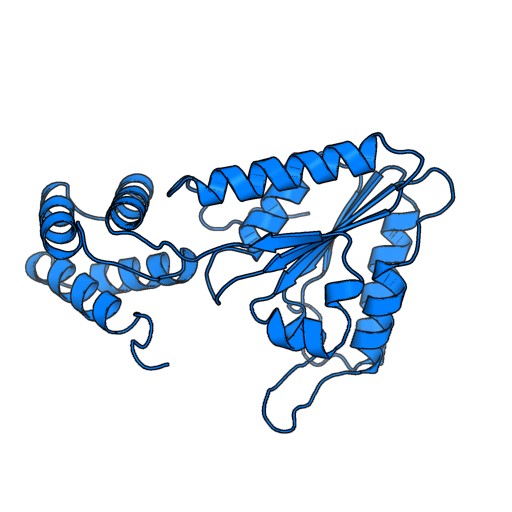92 27.886 -4.632 1.00 24.54 598 ASP A CA 1
ATOM 724 C C . ASP A 1 118 ? 6.880 29.180 -5.335 1.00 24.54 598 ASP A C 1
ATOM 725 O O . ASP A 1 118 ? 7.737 29.973 -5.740 1.00 21.90 598 ASP A O 1
ATOM 730 N N . ASP A 1 119 ? 5.573 29.397 -5.477 1.00 22.82 599 ASP A N 1
ATOM 731 C CA . ASP A 1 119 ? 5.095 30.620 -6.115 1.00 25.08 599 ASP A CA 1
ATOM 732 C C . ASP A 1 119 ? 5.459 31.828 -5.257 1.00 24.88 599 ASP A C 1
ATOM 733 O O . ASP A 1 119 ? 5.851 32.874 -5.775 1.00 25.87 599 ASP A O 1
ATOM 738 N N . ALA A 1 120 ? 5.334 31.681 -3.941 1.00 22.65 600 ALA A N 1
ATOM 739 C CA . ALA A 1 120 ? 5.660 32.770 -3.026 1.00 22.31 600 ALA A CA 1
ATOM 740 C C . ALA A 1 120 ? 7.126 33.172 -3.158 1.00 21.57 600 ALA A C 1
ATOM 741 O O . ALA A 1 120 ? 7.455 34.354 -3.132 1.00 20.18 600 ALA A O 1
ATOM 743 N N . TYR A 1 121 ? 8.000 32.181 -3.306 1.00 20.65 601 TYR A N 1
ATOM 744 C CA . TYR A 1 121 ? 9.437 32.417 -3.427 1.00 21.62 601 TYR A CA 1
ATOM 745 C C . TYR A 1 121 ? 9.802 33.253 -4.650 1.00 23.35 601 TYR A C 1
ATOM 746 O O . TYR A 1 121 ? 10.886 33.832 -4.708 1.00 23.84 601 TYR A O 1
ATOM 755 N N . LYS A 1 122 ? 8.903 33.302 -5.626 1.00 25.84 602 LYS A N 1
ATOM 756 C CA . LYS A 1 122 ? 9.148 34.070 -6.840 1.00 28.35 602 LYS A CA 1
ATOM 757 C C . LYS A 1 122 ? 8.819 35.543 -6.652 1.00 28.21 602 LYS A C 1
ATOM 758 O O . LYS A 1 122 ? 9.118 36.368 -7.513 1.00 29.03 602 LYS A O 1
ATOM 764 N N . SER A 1 123 ? 8.206 35.873 -5.520 1.00 26.76 603 SER A N 1
ATOM 765 C CA . SER A 1 123 ? 7.852 37.255 -5.221 1.00 27.49 603 SER A CA 1
ATOM 766 C C . SER A 1 123 ? 8.872 37.852 -4.257 1.00 27.97 603 SER A C 1
ATOM 767 O O . SER A 1 123 ? 9.452 37.141 -3.437 1.00 27.24 603 SER A O 1
ATOM 770 N N . GLN A 1 124 ? 9.093 39.159 -4.358 1.00 27.26 604 GLN A N 1
ATOM 771 C CA . GLN A 1 124 ? 10.045 39.831 -3.482 1.00 27.16 604 GLN A CA 1
ATOM 772 C C . GLN A 1 124 ? 9.507 39.976 -2.069 1.00 24.50 604 GLN A C 1
ATOM 773 O O . GLN A 1 124 ? 10.273 40.020 -1.109 1.00 24.15 604 GLN A O 1
ATOM 779 N N . LEU A 1 125 ? 8.187 40.057 -1.953 1.00 24.96 605 LEU A N 1
ATOM 780 C CA . LEU A 1 125 ? 7.532 40.229 -0.661 1.00 24.55 605 LEU A CA 1
ATOM 781 C C . LEU A 1 125 ? 6.242 39.416 -0.690 1.00 23.96 605 LEU A C 1
ATOM 782 O O . LEU A 1 125 ? 5.312 39.738 -1.428 1.00 24.81 605 LEU A O 1
ATOM 787 N N . SER A 1 126 ? 6.178 38.364 0.118 1.00 21.71 606 SER A N 1
ATOM 788 C CA . SER A 1 126 ? 5.005 37.506 0.110 1.00 19.41 606 SER A CA 1
ATOM 789 C C . SER A 1 126 ? 4.469 37.157 1.484 1.00 18.97 606 SER A C 1
ATOM 790 O O . SER A 1 126 ? 5.188 37.214 2.480 1.00 18.09 606 SER A O 1
ATOM 794 N N . CYS A 1 127 ? 3.192 36.792 1.515 1.00 18.30 607 CYS A N 1
ATOM 795 C CA . CYS A 1 127 ? 2.532 36.373 2.745 1.00 18.52 607 CYS A CA 1
ATOM 796 C C . CYS A 1 127 ? 1.716 35.134 2.428 1.00 18.26 607 CYS A C 1
ATOM 797 O O . CYS A 1 127 ? 0.893 35.134 1.507 1.00 17.56 607 CYS A O 1
ATOM 800 N N . VAL A 1 128 ? 1.963 34.067 3.178 1.00 16.93 608 VAL A N 1
ATOM 801 C CA . VAL A 1 128 ? 1.230 32.824 2.993 1.00 16.25 608 VAL A CA 1
ATOM 802 C C . VAL A 1 128 ? 0.544 32.494 4.309 1.00 17.10 608 VAL A C 1
ATOM 803 O O . VAL A 1 128 ? 1.183 32.480 5.360 1.00 16.97 608 VAL A O 1
ATOM 807 N N . VAL A 1 129 ? -0.762 32.270 4.252 1.00 16.07 609 VAL A N 1
ATOM 808 C CA . VAL A 1 129 ? -1.515 31.906 5.441 1.00 17.24 609 VAL A CA 1
ATOM 809 C C . VAL A 1 129 ? -1.737 30.395 5.396 1.00 15.04 609 VAL A C 1
ATOM 810 O O . VAL A 1 129 ? -2.276 29.872 4.428 1.00 17.71 609 VAL A O 1
ATOM 814 N N . VAL A 1 130 ? -1.293 29.695 6.432 1.00 16.69 610 VAL A N 1
ATOM 815 C CA . VAL A 1 130 ? -1.482 28.248 6.509 1.00 15.55 610 VAL A CA 1
ATOM 816 C C . VAL A 1 130 ? -2.606 28.102 7.524 1.00 14.52 610 VAL A C 1
ATOM 817 O O . VAL A 1 130 ? -2.374 28.083 8.732 1.00 14.60 610 VAL A O 1
ATOM 821 N N . ASP A 1 131 ? -3.828 28.005 7.012 1.00 15.51 611 ASP A N 1
ATOM 822 C CA . ASP A 1 131 ? -5.017 27.958 7.855 1.00 14.36 611 ASP A CA 1
ATOM 823 C C . ASP A 1 131 ? -5.463 26.601 8.387 1.00 14.77 611 ASP A C 1
ATOM 824 O O . ASP A 1 131 ? -5.434 25.600 7.673 1.00 14.25 611 ASP A O 1
ATOM 829 N N . ASP A 1 132 ? -5.892 26.590 9.648 1.00 14.15 612 ASP A N 1
ATOM 830 C CA . ASP A 1 132 ? -6.413 25.378 10.292 1.00 16.02 612 ASP A CA 1
ATOM 831 C C . ASP A 1 132 ? -5.396 24.237 10.201 1.00 14.50 612 ASP A C 1
ATOM 832 O O . ASP A 1 132 ? -5.666 23.188 9.603 1.00 14.86 612 ASP A O 1
ATOM 837 N N . ILE A 1 133 ? -4.230 24.443 10.805 1.00 13.92 613 ILE A N 1
ATOM 838 C CA . ILE A 1 133 ? -3.170 23.448 10.766 1.00 15.18 613 ILE A CA 1
ATOM 839 C C . ILE A 1 133 ? -3.594 22.044 11.230 1.00 15.40 613 ILE A C 1
ATOM 840 O O . ILE A 1 133 ? -3.204 21.056 10.612 1.00 15.11 613 ILE A O 1
ATOM 845 N N . GLU A 1 134 ? -4.405 21.938 12.282 1.00 12.85 614 GLU A N 1
ATOM 846 C CA . GLU A 1 134 ? -4.823 20.609 12.720 1.00 15.05 614 GLU A CA 1
ATOM 847 C C . GLU A 1 134 ? -5.584 19.866 11.621 1.00 16.40 614 GLU A C 1
ATOM 848 O O . GLU A 1 134 ? -5.512 18.641 11.535 1.00 15.23 614 GLU A O 1
ATOM 854 N N . ARG A 1 135 ? -6.309 20.602 10.778 1.00 16.04 615 ARG A N 1
ATOM 855 C CA . ARG A 1 135 ? -7.065 19.981 9.694 1.00 16.84 615 ARG A CA 1
ATOM 856 C C . ARG A 1 135 ? -6.128 19.655 8.527 1.00 18.05 615 ARG A C 1
ATOM 857 O O . ARG A 1 135 ? -6.274 18.625 7.867 1.00 15.60 615 ARG A O 1
ATOM 871 N N . LEU A 1 136 ? -5.167 20.535 8.264 1.00 14.46 616 LEU A N 1
ATOM 872 C CA . LEU A 1 136 ? -4.207 20.272 7.195 1.00 14.69 616 LEU A CA 1
ATOM 873 C C . LEU A 1 136 ? -3.432 18.995 7.531 1.00 14.32 616 LEU A C 1
ATOM 874 O O . LEU A 1 136 ? -3.101 18.205 6.641 1.00 15.94 616 LEU A O 1
ATOM 879 N N . LEU A 1 137 ? -3.166 18.789 8.820 1.00 14.88 617 LEU A N 1
ATOM 880 C CA . LEU A 1 137 ? -2.429 17.617 9.293 1.00 15.05 617 LEU A CA 1
ATOM 881 C C . LEU A 1 137 ? -3.290 16.384 9.566 1.00 15.51 617 LEU A C 1
ATOM 882 O O . LEU A 1 137 ? -2.788 15.382 10.084 1.00 13.83 617 LEU A O 1
ATOM 887 N N . ASP A 1 138 ? -4.576 16.461 9.235 1.00 14.45 618 ASP A N 1
ATOM 888 C CA . ASP A 1 138 ? -5.505 15.349 9.441 1.00 15.64 618 ASP A CA 1
ATOM 889 C C . ASP A 1 138 ? -5.463 14.831 10.869 1.00 15.21 618 ASP A C 1
ATOM 890 O O . ASP A 1 138 ? -5.518 13.627 11.107 1.00 16.00 618 ASP A O 1
ATOM 895 N N . TYR A 1 139 ? -5.385 15.755 11.820 1.00 15.09 619 TYR A N 1
ATOM 896 C CA . TYR A 1 139 ? -5.311 15.394 13.229 1.00 15.87 619 TYR A CA 1
ATOM 897 C C . TYR A 1 139 ? -6.625 14.948 13.878 1.00 17.45 619 TYR A C 1
ATOM 898 O O . TYR A 1 139 ? -7.684 15.513 13.620 1.00 16.14 619 TYR A O 1
ATOM 907 N N . VAL A 1 140 ? -6.528 13.923 14.722 1.00 15.50 620 VAL A N 1
ATOM 908 C CA . VAL A 1 140 ? -7.657 13.425 15.503 1.00 15.00 620 VAL A CA 1
ATOM 909 C C . VAL A 1 140 ? -7.013 12.930 16.807 1.00 16.32 620 VAL A C 1
ATOM 910 O O . VAL A 1 140 ? -6.002 12.225 16.785 1.00 17.12 620 VAL A O 1
ATOM 914 N N . PRO A 1 141 ? -7.567 13.331 17.962 1.00 17.36 621 PRO A N 1
ATOM 915 C CA . PRO A 1 141 ? -7.044 12.941 19.276 1.00 16.49 621 PRO A CA 1
ATOM 916 C C . PRO A 1 141 ? -7.054 11.451 19.594 1.00 18.95 621 PRO A C 1
ATOM 917 O O . PRO A 1 141 ? -6.271 10.989 20.423 1.00 18.56 621 PRO A O 1
ATOM 922 N N . ILE A 1 142 ? -7.932 10.702 18.940 1.00 17.81 622 ILE A N 1
ATOM 923 C CA . ILE A 1 142 ? -8.020 9.264 19.170 1.00 19.19 622 ILE A CA 1
ATOM 924 C C . ILE A 1 142 ? -6.832 8.587 18.495 1.00 19.22 622 ILE A C 1
ATOM 925 O O . ILE A 1 142 ? -6.765 8.500 17.267 1.00 18.69 622 ILE A O 1
ATOM 930 N N . GLY A 1 143 ? -5.891 8.123 19.313 1.00 20.35 623 GLY A N 1
ATOM 931 C CA . GLY A 1 143 ? -4.693 7.482 18.796 1.00 23.75 623 GLY A CA 1
ATOM 932 C C . GLY A 1 143 ? -3.489 8.122 19.465 1.00 21.92 623 GLY A C 1
ATOM 933 O O . GLY A 1 143 ? -2.860 7.503 20.322 1.00 26.78 623 GLY A O 1
ATOM 934 N N . PRO A 1 144 ? -3.132 9.360 19.088 1.00 21.73 624 PRO A N 1
ATOM 935 C CA . PRO A 1 144 ? -3.809 10.160 18.066 1.00 20.40 624 PRO A CA 1
ATOM 936 C C . PRO A 1 144 ? -3.383 9.711 16.674 1.00 19.18 624 PRO A C 1
ATOM 937 O O . PRO A 1 144 ? -2.543 8.819 16.520 1.00 20.22 624 PRO A O 1
ATOM 941 N N . ARG A 1 145 ? -3.979 10.328 15.663 1.00 18.52 625 ARG A N 1
ATOM 942 C CA . ARG A 1 145 ? -3.649 10.038 14.278 1.00 18.33 625 ARG A CA 1
ATOM 943 C C . ARG A 1 145 ? -3.430 11.377 13.594 1.00 17.28 625 ARG A C 1
ATOM 944 O O . ARG A 1 145 ? -4.014 12.386 13.991 1.00 17.19 625 ARG A O 1
ATOM 955 N N . PHE A 1 146 ? -2.571 11.388 12.585 1.00 16.72 626 PHE A N 1
ATOM 956 C CA . PHE A 1 146 ? -2.305 12.601 11.826 1.00 15.72 626 PHE A CA 1
ATOM 957 C C . PHE A 1 146 ? -1.400 12.258 10.662 1.00 16.05 626 PHE A C 1
ATOM 958 O O . PHE A 1 146 ? -0.846 11.154 10.597 1.00 14.73 626 PHE A O 1
ATOM 966 N N . SER A 1 147 ? -1.277 13.188 9.725 1.00 14.94 627 SER A N 1
ATOM 967 C CA . SER A 1 147 ? -0.441 12.968 8.555 1.00 17.03 627 SER A CA 1
ATOM 968 C C . SER A 1 147 ? 0.955 13.499 8.821 1.00 16.04 627 SER A C 1
ATOM 969 O O . SER A 1 147 ? 1.224 14.694 8.691 1.00 15.77 627 SER A O 1
ATOM 972 N N . ASN A 1 148 ? 1.853 12.595 9.190 1.00 17.05 628 ASN A N 1
ATOM 973 C CA . ASN A 1 148 ? 3.211 12.995 9.512 1.00 16.51 628 ASN A CA 1
ATOM 974 C C . ASN A 1 148 ? 3.958 13.591 8.326 1.00 16.02 628 ASN A C 1
ATOM 975 O O . ASN A 1 148 ? 4.738 14.525 8.492 1.00 16.07 628 ASN A O 1
ATOM 980 N N . LEU A 1 149 ? 3.716 13.073 7.128 1.00 16.63 629 LEU A N 1
ATOM 981 C CA . LEU A 1 149 ? 4.404 13.606 5.954 1.00 17.89 629 LEU A CA 1
ATOM 982 C C . LEU A 1 149 ? 4.067 15.089 5.788 1.00 19.53 629 LEU A C 1
ATOM 983 O O . LEU A 1 149 ? 4.921 15.890 5.383 1.00 16.87 629 LEU A O 1
ATOM 988 N N . VAL A 1 150 ? 2.818 15.453 6.085 1.00 17.66 630 VAL A N 1
ATOM 989 C CA . VAL A 1 150 ? 2.386 16.846 5.972 1.00 17.36 630 VAL A CA 1
ATOM 990 C C . VAL A 1 150 ? 2.998 17.672 7.097 1.00 15.79 630 VAL A C 1
ATOM 991 O O . VAL A 1 150 ? 3.398 18.819 6.891 1.00 15.85 630 VAL A O 1
ATOM 995 N N . LEU A 1 151 ? 3.066 17.092 8.292 1.00 13.84 631 LEU A N 1
ATOM 996 C CA . LEU A 1 151 ? 3.680 17.781 9.422 1.00 13.71 631 LEU A CA 1
ATOM 997 C C . LEU A 1 151 ? 5.140 18.088 9.089 1.00 14.44 631 LEU A C 1
ATOM 998 O O . LEU A 1 151 ? 5.622 19.199 9.307 1.00 15.12 631 LEU A O 1
ATOM 1003 N N . GLN A 1 152 ? 5.842 17.091 8.565 1.00 15.26 632 GLN A N 1
ATOM 1004 C CA . GLN A 1 152 ? 7.245 17.264 8.218 1.00 15.05 632 GLN A CA 1
ATOM 1005 C C . GLN A 1 152 ? 7.419 18.328 7.138 1.00 14.82 632 GLN A C 1
ATOM 1006 O O . GLN A 1 152 ? 8.369 19.107 7.180 1.00 16.15 632 GLN A O 1
ATOM 1012 N N . ALA A 1 153 ? 6.501 18.366 6.176 1.00 14.63 633 ALA A N 1
ATOM 1013 C CA . ALA A 1 153 ? 6.588 19.364 5.113 1.00 15.59 633 ALA A CA 1
ATOM 1014 C C . ALA A 1 153 ? 6.482 20.760 5.718 1.00 17.64 633 ALA A C 1
ATOM 1015 O O . ALA A 1 153 ? 7.223 21.672 5.341 1.00 17.85 633 ALA A O 1
ATOM 1017 N N . LEU A 1 154 ? 5.551 20.931 6.653 1.00 16.53 634 LEU A N 1
ATOM 1018 C CA . LEU A 1 154 ? 5.368 22.224 7.305 1.00 17.87 634 LEU A CA 1
ATOM 1019 C C . LEU A 1 154 ? 6.566 22.620 8.152 1.00 16.74 634 LEU A C 1
ATOM 1020 O O . LEU A 1 154 ? 6.971 23.782 8.152 1.00 18.09 634 LEU A O 1
ATOM 1025 N N . LEU A 1 155 ? 7.134 21.664 8.881 1.00 15.01 635 LEU A N 1
ATOM 1026 C CA . LEU A 1 155 ? 8.292 21.962 9.712 1.00 16.33 635 LEU A CA 1
ATOM 1027 C C . LEU A 1 155 ? 9.445 22.491 8.871 1.00 17.89 635 LEU A C 1
ATOM 1028 O O . LEU A 1 155 ? 10.177 23.376 9.306 1.00 19.15 635 LEU A O 1
ATOM 1033 N N . VAL A 1 156 ? 9.607 21.948 7.669 1.00 16.27 636 VAL A N 1
ATOM 1034 C CA . VAL A 1 156 ? 10.671 22.396 6.776 1.00 17.32 636 VAL A CA 1
ATOM 1035 C C . VAL A 1 156 ? 10.331 23.747 6.147 1.00 18.45 636 VAL A C 1
ATOM 1036 O O . VAL A 1 156 ? 11.173 24.641 6.101 1.00 20.39 636 VAL A O 1
ATOM 1040 N N . LEU A 1 157 ? 9.100 23.895 5.667 1.00 19.45 637 LEU A N 1
ATOM 1041 C CA . LEU A 1 157 ? 8.681 25.143 5.038 1.00 20.90 637 LEU A CA 1
ATOM 1042 C C . LEU A 1 157 ? 8.686 26.330 5.991 1.00 22.48 637 LEU A C 1
ATOM 1043 O O . LEU A 1 157 ? 8.950 27.461 5.581 1.00 21.32 637 LEU A O 1
ATOM 1048 N N . LEU A 1 158 ? 8.405 26.076 7.264 1.00 23.04 638 LEU A N 1
ATOM 1049 C CA . LEU A 1 158 ? 8.388 27.144 8.258 1.00 23.41 638 LEU A CA 1
ATOM 1050 C C . LEU A 1 158 ? 9.770 27.706 8.547 1.00 24.24 638 LEU A C 1
ATOM 1051 O O . LEU A 1 158 ? 9.899 28.822 9.048 1.00 28.68 638 LEU A O 1
ATOM 1056 N N . LYS A 1 159 ? 10.799 26.934 8.224 1.00 24.23 639 LYS A N 1
ATOM 1057 C CA . LYS A 1 159 ? 12.175 27.339 8.474 1.00 24.77 639 LYS A CA 1
ATOM 1058 C C . LYS A 1 159 ? 12.948 27.677 7.207 1.00 23.64 639 LYS A C 1
ATOM 1059 O O . LYS A 1 159 ? 14.102 28.088 7.287 1.00 24.93 639 LYS A O 1
ATOM 1065 N N . LYS A 1 160 ? 12.327 27.509 6.045 1.00 22.10 640 LYS A N 1
ATOM 1066 C CA . LYS A 1 160 ? 13.034 27.772 4.799 1.00 22.90 640 LYS A CA 1
ATOM 1067 C C . LYS A 1 160 ? 12.953 29.205 4.296 1.00 23.81 640 LYS A C 1
ATOM 1068 O O . LYS A 1 160 ? 11.894 29.686 3.904 1.00 23.52 640 LYS A O 1
ATOM 1074 N N . ALA A 1 161 ? 14.097 29.875 4.295 1.00 23.72 641 ALA A N 1
ATOM 1075 C CA . ALA A 1 161 ? 14.164 31.252 3.838 1.00 22.81 641 ALA A CA 1
ATOM 1076 C C . ALA A 1 161 ? 13.976 31.312 2.328 1.00 22.71 641 ALA A C 1
ATOM 1077 O O . ALA A 1 161 ? 14.431 30.431 1.599 1.00 22.67 641 ALA A O 1
ATOM 1079 N N . PRO A 1 162 ? 13.280 32.347 1.841 1.00 23.44 642 PRO A N 1
ATOM 1080 C CA . PRO A 1 162 ? 13.044 32.518 0.407 1.00 24.25 642 PRO A CA 1
ATOM 1081 C C . PRO A 1 162 ? 14.392 32.807 -0.257 1.00 25.17 642 PRO A C 1
ATOM 1082 O O . PRO A 1 162 ? 15.402 32.978 0.429 1.00 22.73 642 PRO A O 1
ATOM 1086 N N . PRO A 1 163 ? 14.431 32.855 -1.597 1.00 24.62 643 PRO A N 1
ATOM 1087 C CA . PRO A 1 163 ? 15.713 33.142 -2.240 1.00 25.94 643 PRO A CA 1
ATOM 1088 C C . PRO A 1 163 ? 16.301 34.422 -1.639 1.00 27.29 643 PRO A C 1
ATOM 1089 O O . PRO A 1 163 ? 15.562 35.322 -1.233 1.00 25.11 643 PRO A O 1
ATOM 1093 N N . GLN A 1 164 ? 17.628 34.486 -1.566 1.00 28.40 644 GLN A N 1
ATOM 1094 C CA . GLN A 1 164 ? 18.318 35.629 -0.975 1.00 31.53 644 GLN A CA 1
ATOM 1095 C C . GLN A 1 164 ? 17.718 36.971 -1.396 1.00 30.57 644 GLN A C 1
ATOM 1096 O O . GLN A 1 164 ? 17.548 37.244 -2.584 1.00 29.85 644 GLN A O 1
ATOM 1102 N N . GLY A 1 165 ? 17.393 37.802 -0.409 1.00 30.27 645 GLY A N 1
ATOM 1103 C CA . GLY A 1 165 ? 16.830 39.109 -0.695 1.00 31.03 645 GLY A CA 1
ATOM 1104 C C . GLY A 1 165 ? 15.314 39.174 -0.719 1.00 31.79 645 GLY A C 1
ATOM 1105 O O . GLY A 1 165 ? 14.739 40.254 -0.577 1.00 33.76 645 GLY A O 1
ATOM 1106 N N . ARG A 1 166 ? 14.659 38.031 -0.902 1.00 27.97 646 ARG A N 1
ATOM 1107 C CA . ARG A 1 166 ? 13.204 38.010 -0.944 1.00 24.46 646 ARG A CA 1
ATOM 1108 C C . ARG A 1 166 ? 12.642 37.750 0.441 1.00 24.87 646 ARG A C 1
ATOM 1109 O O . ARG A 1 166 ? 13.278 37.100 1.271 1.00 24.65 646 ARG A O 1
ATOM 1117 N N . LYS A 1 167 ? 11.440 38.255 0.684 1.00 21.71 647 LYS A N 1
ATOM 1118 C CA . LYS A 1 167 ? 10.844 38.134 2.001 1.00 23.72 647 LYS A CA 1
ATOM 1119 C C . LYS A 1 167 ? 9.517 37.406 2.044 1.00 21.55 647 LYS A C 1
ATOM 1120 O O . LYS A 1 167 ? 8.714 37.472 1.109 1.00 20.44 647 LYS A O 1
ATOM 1126 N N . LEU A 1 168 ? 9.297 36.706 3.151 1.00 21.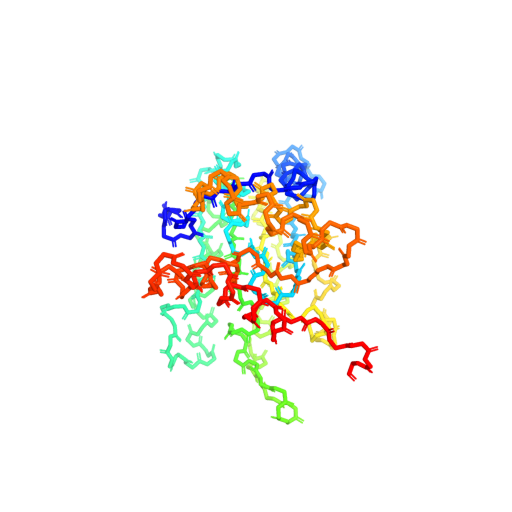76 648 LEU A N 1
ATOM 1127 C CA . LEU A 1 168 ? 8.083 35.929 3.338 1.00 19.30 648 LEU A CA 1
ATOM 1128 C C . LEU A 1 168 ? 7.594 35.931 4.776 1.00 19.09 648 LEU A C 1
ATOM 1129 O O . LEU A 1 168 ? 8.367 35.710 5.710 1.00 17.19 648 LEU A O 1
ATOM 1134 N N . LEU A 1 169 ? 6.303 36.198 4.936 1.00 17.62 649 LEU A N 1
ATOM 1135 C CA . LEU A 1 169 ? 5.649 36.183 6.238 1.00 17.68 649 LEU A CA 1
ATOM 1136 C C . LEU A 1 169 ? 4.658 35.030 6.189 1.00 17.84 649 LEU A C 1
ATOM 1137 O O . LEU A 1 169 ? 3.769 35.007 5.330 1.00 17.37 649 LEU A O 1
ATOM 1142 N N . ILE A 1 170 ? 4.813 34.072 7.097 1.00 16.47 650 ILE A N 1
ATOM 1143 C CA . ILE A 1 170 ? 3.904 32.933 7.147 1.00 15.23 650 ILE A CA 1
ATOM 1144 C C . ILE A 1 170 ? 3.012 33.108 8.363 1.00 15.69 650 ILE A C 1
ATOM 1145 O O . ILE A 1 170 ? 3.507 33.323 9.473 1.00 15.56 650 ILE A O 1
ATOM 1150 N N . ILE A 1 171 ? 1.703 33.027 8.149 1.00 14.70 651 ILE A N 1
ATOM 1151 C CA . ILE A 1 171 ? 0.741 33.169 9.237 1.00 16.77 651 ILE A CA 1
ATOM 1152 C C . ILE A 1 171 ? -0.054 31.879 9.361 1.00 16.80 651 ILE A C 1
ATOM 1153 O O . ILE A 1 171 ? -0.819 31.538 8.465 1.00 17.27 651 ILE A O 1
ATOM 1158 N N . GLY A 1 172 ? 0.120 31.161 10.463 1.00 17.12 652 GLY A N 1
ATOM 1159 C CA . GLY A 1 172 ? -0.643 29.938 10.638 1.00 15.43 652 GLY A CA 1
ATOM 1160 C C . GLY A 1 172 ? -1.766 30.158 11.636 1.00 15.57 652 GLY A C 1
ATOM 1161 O O . GLY A 1 172 ? -1.715 31.111 12.416 1.00 14.95 652 GLY A O 1
ATOM 1162 N N . THR A 1 173 ? -2.798 29.316 11.597 1.00 14.43 653 THR A N 1
ATOM 1163 C CA . THR A 1 173 ? -3.886 29.427 12.570 1.00 14.13 653 THR A CA 1
ATOM 1164 C C . THR A 1 173 ? -4.196 28.036 13.094 1.00 15.82 653 THR A C 1
ATOM 1165 O O . THR A 1 173 ? -4.043 27.044 12.373 1.00 17.16 653 THR A O 1
ATOM 1169 N N . THR A 1 174 ? -4.617 27.966 14.352 1.00 14.46 654 THR A N 1
ATOM 1170 C CA . THR A 1 174 ? -4.946 26.696 14.982 1.00 15.39 654 THR A CA 1
ATOM 1171 C C . THR A 1 174 ? -5.774 26.918 16.237 1.00 15.86 654 THR A C 1
ATOM 1172 O O . THR A 1 174 ? -5.712 27.982 16.855 1.00 16.37 654 THR A O 1
ATOM 1176 N N . SER A 1 175 ? -6.552 25.904 16.597 1.00 16.71 655 SER A N 1
ATOM 1177 C CA . SER A 1 175 ? -7.354 25.932 17.812 1.00 17.76 655 SER A CA 1
ATOM 1178 C C . SER A 1 175 ? -6.697 24.914 18.750 1.00 18.20 655 SER A C 1
ATOM 1179 O O . SER A 1 175 ? -7.186 24.668 19.850 1.00 20.56 655 SER A O 1
ATOM 1182 N N . ARG A 1 176 ? -5.583 24.327 18.309 1.00 17.81 656 ARG A N 1
ATOM 1183 C CA . ARG A 1 176 ? -4.889 23.312 19.101 1.00 18.99 656 ARG A CA 1
ATOM 1184 C C . ARG A 1 176 ? -3.397 23.573 19.339 1.00 18.63 656 ARG A C 1
ATOM 1185 O O . ARG A 1 176 ? -2.545 22.761 18.970 1.00 17.68 656 ARG A O 1
ATOM 1193 N N . LYS A 1 177 ? -3.085 24.694 19.981 1.00 19.05 657 LYS A N 1
ATOM 1194 C CA . LYS A 1 177 ? -1.698 25.041 20.262 1.00 20.01 657 LYS A CA 1
ATOM 1195 C C . LYS A 1 177 ? -0.976 23.913 20.992 1.00 19.17 657 LYS A C 1
ATOM 1196 O O . LYS A 1 177 ? 0.195 23.641 20.724 1.00 19.48 657 LYS A O 1
ATOM 1202 N N . ASP A 1 178 ? -1.678 23.270 21.922 1.00 19.93 658 ASP A N 1
ATOM 1203 C CA . ASP A 1 178 ? -1.101 22.173 22.693 1.00 22.61 658 ASP A CA 1
ATOM 1204 C C . ASP A 1 178 ? -0.571 21.053 21.803 1.00 21.81 658 ASP A C 1
ATOM 1205 O O . ASP A 1 178 ? 0.532 20.542 22.018 1.00 21.77 658 ASP A O 1
ATOM 1210 N N . VAL A 1 179 ? -1.359 20.672 20.805 1.00 21.89 659 VAL A N 1
ATOM 1211 C CA . VAL A 1 179 ? -0.953 19.609 19.894 1.00 20.16 659 VAL A CA 1
ATOM 1212 C C . VAL A 1 179 ? 0.265 20.029 19.071 1.00 21.23 659 VAL A C 1
ATOM 1213 O O . VAL A 1 179 ? 1.216 19.260 18.924 1.00 19.77 659 VAL A O 1
ATOM 1217 N N . LEU A 1 180 ? 0.246 21.250 18.545 1.00 19.56 660 LEU A N 1
ATOM 1218 C CA . LEU A 1 180 ? 1.366 21.715 17.735 1.00 19.96 660 LEU A CA 1
ATOM 1219 C C . LEU A 1 180 ? 2.646 21.769 18.557 1.00 20.84 660 LEU A C 1
ATOM 1220 O O . LEU A 1 180 ? 3.735 21.525 18.037 1.00 20.09 660 LEU A O 1
ATOM 1225 N N . GLN A 1 181 ? 2.510 22.087 19.840 1.00 22.03 661 GLN A N 1
ATOM 1226 C CA . GLN A 1 181 ? 3.664 22.140 20.730 1.00 24.80 661 GLN A CA 1
ATOM 1227 C C . GLN A 1 181 ? 4.267 20.744 20.845 1.00 24.50 661 GLN A C 1
ATOM 1228 O O . GLN A 1 181 ? 5.480 20.560 20.719 1.00 25.48 661 GLN A O 1
ATOM 1234 N N . GLU A 1 182 ? 3.405 19.762 21.078 1.00 25.57 662 GLU A N 1
ATOM 1235 C CA . GLU A 1 182 ? 3.836 18.379 21.210 1.00 27.59 662 GLU A CA 1
ATOM 1236 C C . GLU A 1 182 ? 4.479 17.866 19.921 1.00 26.81 662 GLU A C 1
ATOM 1237 O O . GLU A 1 182 ? 5.322 16.971 19.956 1.00 25.71 662 GLU A O 1
ATOM 1243 N N . MET A 1 183 ? 4.081 18.440 18.788 1.00 23.94 663 MET A N 1
ATOM 1244 C CA . MET A 1 183 ? 4.638 18.057 17.492 1.00 22.46 663 MET A CA 1
ATOM 1245 C C . MET A 1 183 ? 5.928 18.815 17.211 1.00 21.41 663 MET A C 1
ATOM 1246 O O . MET A 1 183 ? 6.553 18.623 16.167 1.00 22.20 663 MET A O 1
ATOM 1251 N N . GLU A 1 184 ? 6.300 19.691 18.140 1.00 22.51 664 GLU A N 1
ATOM 1252 C CA . GLU A 1 184 ? 7.500 20.516 18.034 1.00 25.71 664 GLU A CA 1
ATOM 1253 C C . GLU A 1 184 ? 7.426 21.557 16.921 1.00 24.66 664 GLU A C 1
ATOM 1254 O O . GLU A 1 184 ? 8.448 22.019 16.412 1.00 24.08 664 GLU A O 1
ATOM 1260 N N . MET A 1 185 ? 6.207 21.939 16.558 1.00 23.53 665 MET A N 1
ATOM 1261 C CA . MET A 1 185 ? 6.009 22.938 15.519 1.00 23.94 665 MET A CA 1
ATOM 1262 C C . MET A 1 185 ? 5.996 24.327 16.142 1.00 26.69 665 MET A C 1
ATOM 1263 O O . MET A 1 185 ? 6.494 25.289 15.560 1.00 24.38 665 MET A O 1
ATOM 1268 N N . LEU A 1 186 ? 5.418 24.421 17.333 1.00 30.6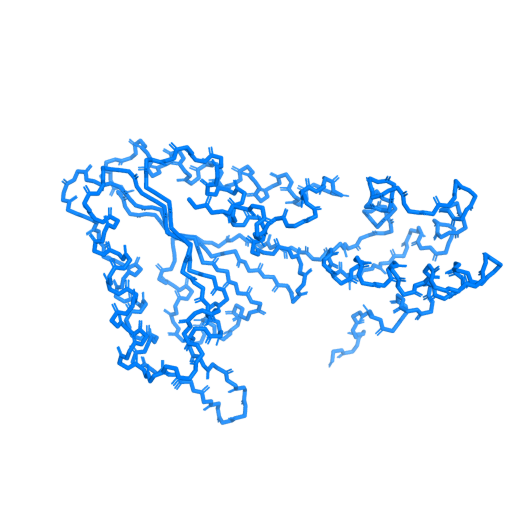8 666 LEU A N 1
ATOM 1269 C CA . LEU A 1 186 ? 5.313 25.695 18.028 1.00 35.77 666 LEU A CA 1
ATOM 1270 C C . LEU A 1 186 ? 6.678 26.358 18.120 1.00 36.92 666 LEU A C 1
ATOM 1271 O O . LEU A 1 186 ? 6.786 27.582 18.125 1.00 39.87 666 LEU A O 1
ATOM 1276 N N . ASN A 1 187 ? 7.720 25.536 18.172 1.00 38.28 667 ASN A N 1
ATOM 1277 C CA . ASN A 1 187 ? 9.087 26.025 18.263 1.00 39.27 667 ASN A CA 1
ATOM 1278 C C . ASN A 1 187 ? 9.620 26.443 16.890 1.00 38.59 667 ASN A C 1
ATOM 1279 O O . ASN A 1 187 ? 10.679 27.064 16.792 1.00 38.79 667 ASN A O 1
ATOM 1284 N N . ALA A 1 188 ? 8.880 26.104 15.836 1.00 33.78 668 ALA A N 1
ATOM 1285 C CA . ALA A 1 188 ? 9.273 26.449 14.472 1.00 30.51 668 ALA A CA 1
ATOM 1286 C C . ALA A 1 188 ? 8.764 27.839 14.094 1.00 28.58 668 ALA A C 1
ATOM 1287 O O . ALA A 1 188 ? 9.297 28.473 13.182 1.00 29.92 668 ALA A O 1
ATOM 1289 N N . PHE A 1 189 ? 7.722 28.307 14.777 1.00 25.94 669 PHE A N 1
ATOM 1290 C CA . PHE A 1 189 ? 7.200 29.644 14.503 1.00 23.58 669 PHE A CA 1
ATOM 1291 C C . PHE A 1 189 ? 8.050 30.689 15.215 1.00 24.22 669 PHE A C 1
ATOM 1292 O O . PHE A 1 189 ? 8.548 30.450 16.319 1.00 23.81 669 PHE A O 1
ATOM 1300 N N . SER A 1 190 ? 8.202 31.854 14.590 1.00 22.23 670 SER A N 1
ATOM 1301 C CA . SER A 1 190 ? 8.983 32.935 15.184 1.00 21.36 670 SER A CA 1
ATOM 1302 C C . SER A 1 190 ? 8.317 33.394 16.474 1.00 22.51 670 SER A C 1
ATOM 1303 O O . SER A 1 190 ? 8.987 33.715 17.458 1.00 22.37 670 SER A O 1
ATOM 1306 N N . THR A 1 191 ? 6.990 33.438 16.461 1.00 21.90 671 THR A N 1
ATOM 1307 C CA . THR A 1 191 ? 6.236 33.852 17.632 1.00 21.88 671 THR A CA 1
ATOM 1308 C C . THR A 1 191 ? 4.797 33.380 17.475 1.00 20.88 671 THR A C 1
ATOM 1309 O O . THR A 1 191 ? 4.435 32.789 16.455 1.00 19.31 671 THR A O 1
ATOM 1313 N N . THR A 1 192 ? 3.985 33.619 18.495 1.00 21.71 672 THR A N 1
ATOM 1314 C CA . THR A 1 192 ? 2.582 33.233 18.437 1.00 22.87 672 THR A CA 1
ATOM 1315 C C . THR A 1 192 ? 1.751 34.384 18.976 1.00 24.12 672 THR A C 1
ATOM 1316 O O . THR A 1 192 ? 2.220 35.165 19.805 1.00 26.13 672 THR A O 1
ATOM 1320 N N . ILE A 1 193 ? 0.524 34.498 18.486 1.00 22.59 673 ILE A N 1
ATOM 1321 C CA . ILE A 1 193 ? -0.384 35.543 18.935 1.00 20.77 673 ILE A CA 1
ATOM 1322 C C . ILE A 1 193 ? -1.654 34.866 19.416 1.00 20.25 673 ILE A C 1
ATOM 1323 O O . ILE A 1 193 ? -2.292 34.130 18.664 1.00 19.62 673 ILE A O 1
ATOM 1328 N N . HIS A 1 194 ? -2.016 35.107 20.673 1.00 18.92 674 HIS A N 1
ATOM 1329 C CA . HIS A 1 194 ? -3.222 34.517 21.235 1.00 20.30 674 HIS A CA 1
ATOM 1330 C C . HIS A 1 194 ? -4.466 35.268 20.763 1.00 19.35 674 HIS A C 1
ATOM 1331 O O . HIS A 1 194 ? -4.525 36.496 20.831 1.00 19.28 674 HIS A O 1
ATOM 1338 N N . VAL A 1 195 ? -5.455 34.517 20.290 1.00 19.07 675 VAL A N 1
ATOM 1339 C CA . VAL A 1 195 ? -6.723 35.074 19.816 1.00 19.17 675 VAL A CA 1
ATOM 1340 C C . VAL A 1 195 ? -7.775 34.520 20.772 1.00 19.17 675 VAL A C 1
ATOM 1341 O O . VAL A 1 195 ? -8.335 33.452 20.542 1.00 16.56 675 VAL A O 1
ATOM 1345 N N . PRO A 1 196 ? -8.053 35.247 21.864 1.00 20.76 676 PRO A N 1
ATOM 1346 C CA . PRO A 1 196 ? -9.025 34.837 22.880 1.00 20.78 676 PRO A CA 1
ATOM 1347 C C . PRO A 1 196 ? -10.492 34.958 22.504 1.00 21.08 676 PRO A C 1
ATOM 1348 O O . PRO A 1 196 ? -10.855 35.680 21.571 1.00 20.90 676 PRO A O 1
ATOM 1352 N N . ASN A 1 197 ? -11.330 34.227 23.235 1.00 20.24 677 ASN A N 1
ATOM 1353 C CA . ASN A 1 197 ? -12.768 34.325 23.038 1.00 19.88 677 ASN A CA 1
ATOM 1354 C C . ASN A 1 197 ? -13.128 35.609 23.760 1.00 20.16 677 ASN A C 1
ATOM 1355 O O . ASN A 1 197 ? -12.310 36.161 24.507 1.00 19.92 677 ASN A O 1
ATOM 1360 N N . ILE A 1 198 ? -14.345 36.080 23.524 1.00 19.85 678 ILE A N 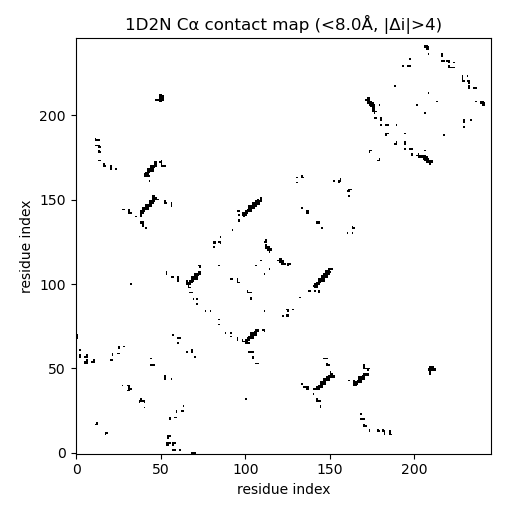1
ATOM 1361 C CA . ILE A 1 198 ? -14.870 37.260 24.201 1.00 20.74 678 ILE A CA 1
ATOM 1362 C C . ILE A 1 198 ? -14.878 36.765 25.649 1.00 21.77 678 ILE A C 1
ATOM 1363 O O . ILE A 1 198 ? -15.376 35.674 25.918 1.00 20.99 678 ILE A O 1
ATOM 1368 N N . ALA A 1 199 ? -14.318 37.540 26.576 1.00 23.49 679 ALA A N 1
ATOM 1369 C CA . ALA A 1 199 ? -14.228 37.066 27.954 1.00 24.45 679 ALA A CA 1
ATOM 1370 C C . ALA A 1 199 ? -14.917 37.855 29.063 1.00 27.12 679 ALA A C 1
ATOM 1371 O O . ALA A 1 199 ? -14.889 37.429 30.219 1.00 28.54 679 ALA A O 1
ATOM 1373 N N . THR A 1 200 ? -15.526 38.990 28.741 1.00 27.19 680 THR A N 1
ATOM 1374 C CA . THR A 1 200 ? -16.207 39.764 29.780 1.00 28.57 680 THR A CA 1
ATOM 1375 C C . THR A 1 200 ? -17.587 40.212 29.330 1.00 29.30 680 THR A C 1
ATOM 1376 O O . THR A 1 200 ? -17.860 40.317 28.135 1.00 27.89 680 THR A O 1
ATOM 1380 N N . GLY A 1 201 ? -18.459 40.472 30.298 1.00 28.99 681 GLY A N 1
ATOM 1381 C CA . GLY A 1 201 ? -19.796 40.922 29.969 1.00 29.12 681 GLY A CA 1
ATOM 1382 C C . GLY A 1 201 ? -19.744 42.176 29.118 1.00 28.20 681 GLY A C 1
ATOM 1383 O O . GLY A 1 201 ? -20.576 42.361 28.229 1.00 29.19 681 GLY A O 1
ATOM 1384 N N . GLU A 1 202 ? -18.761 43.034 29.380 1.00 28.49 682 GLU A N 1
ATOM 1385 C CA . GLU A 1 202 ? -18.616 44.277 28.627 1.00 29.54 682 GLU A CA 1
ATOM 1386 C C . GLU A 1 202 ? -18.224 44.020 27.174 1.00 29.79 682 GLU A C 1
ATOM 1387 O O . GLU A 1 202 ? -18.736 44.674 26.265 1.00 27.58 682 GLU A O 1
ATOM 1397 N N . GLN A 1 203 ? -17.311 43.078 26.952 1.00 27.79 683 GLN A N 1
ATOM 1398 C CA . GLN A 1 203 ? -16.894 42.770 25.589 1.00 26.48 683 GLN A CA 1
ATOM 1399 C C . GLN A 1 203 ? -18.069 42.146 24.846 1.00 22.32 683 GLN A C 1
ATOM 1400 O O . GLN A 1 203 ? -18.264 42.395 23.658 1.00 23.74 683 GLN A O 1
ATOM 1406 N N . LEU A 1 204 ? -18.864 41.348 25.553 1.00 24.24 684 LEU A N 1
ATOM 1407 C CA . LEU A 1 204 ? -20.027 40.711 24.949 1.00 24.76 684 LEU A CA 1
ATOM 1408 C C . LEU A 1 204 ? -21.020 41.768 24.479 1.00 24.70 684 LEU A C 1
ATOM 1409 O O . LEU A 1 204 ? -21.507 41.716 23.351 1.00 23.78 684 LEU A O 1
ATOM 1414 N N . LEU A 1 205 ? -21.329 42.721 25.354 1.00 24.75 685 LEU A N 1
ATOM 1415 C CA . LEU A 1 205 ? -22.260 43.784 24.997 1.00 24.94 685 LEU A CA 1
ATOM 1416 C C . LEU A 1 205 ? -21.732 44.630 23.853 1.00 22.05 685 LEU A C 1
ATOM 1417 O O . LEU A 1 205 ? -22.499 45.060 22.999 1.00 24.25 685 LEU A O 1
ATOM 1422 N N . GLU A 1 206 ? -20.425 44.864 23.836 1.00 21.07 686 GLU A N 1
ATOM 1423 C CA . GLU A 1 206 ? -19.808 45.657 22.780 1.00 22.61 686 GLU A CA 1
ATOM 1424 C C . GLU A 1 206 ? -20.033 44.921 21.458 1.00 22.12 686 GLU A C 1
ATOM 1425 O O . GLU A 1 206 ? -20.428 45.520 20.458 1.00 21.56 686 GLU A O 1
ATOM 1431 N N . ALA A 1 207 ? -19.804 43.611 21.459 1.00 20.38 687 ALA A N 1
ATOM 1432 C CA . ALA A 1 207 ? -20.005 42.821 20.248 1.00 19.93 687 ALA A CA 1
ATOM 1433 C C . ALA A 1 207 ? -21.455 42.919 19.765 1.00 22.35 687 ALA A C 1
ATOM 1434 O O . ALA A 1 207 ? -21.714 43.177 18.587 1.00 21.33 687 ALA A O 1
ATOM 1436 N N . LEU A 1 208 ? -22.401 42.712 20.676 1.00 22.20 688 LEU A N 1
ATOM 1437 C CA . LEU A 1 208 ? -23.815 42.781 20.327 1.00 22.88 688 LEU A CA 1
ATOM 1438 C C . LEU A 1 208 ? -24.176 44.138 19.726 1.00 23.91 688 LEU A C 1
ATOM 1439 O O . LEU A 1 208 ? -24.864 44.212 18.705 1.00 24.39 688 LEU A O 1
ATOM 1444 N N . GLU A 1 209 ? -23.702 45.206 20.359 1.00 24.01 689 GLU A N 1
ATOM 1445 C CA . GLU A 1 209 ? -23.973 46.565 19.895 1.00 24.48 689 GLU A CA 1
ATOM 1446 C C . GLU A 1 209 ? -23.398 46.782 18.489 1.00 24.88 689 GLU A C 1
ATOM 1447 O O . GLU A 1 209 ? -24.089 47.277 17.597 1.00 23.43 689 GLU A O 1
ATOM 1457 N N . LEU A 1 210 ? -22.140 46.399 18.287 1.00 25.34 690 LEU A N 1
ATOM 1458 C CA . LEU A 1 210 ? -21.496 46.552 16.982 1.00 24.47 690 LEU A CA 1
ATOM 1459 C C . LEU A 1 210 ? -22.195 45.721 15.907 1.00 25.58 690 LEU A C 1
ATOM 1460 O O . LEU A 1 210 ? -22.270 46.125 14.742 1.00 25.19 690 LEU A O 1
ATOM 1465 N N . LEU A 1 211 ? -22.709 44.562 16.304 1.00 24.41 691 LEU A N 1
ATOM 1466 C CA . LEU A 1 211 ? -23.424 43.681 15.389 1.00 24.70 691 LEU A CA 1
ATOM 1467 C C . LEU A 1 211 ? -24.857 44.182 15.213 1.00 24.91 691 LEU A C 1
ATOM 1468 O O . LEU A 1 211 ? -25.553 43.780 14.280 1.00 24.25 691 LEU A O 1
ATOM 1473 N N . GLY A 1 212 ? -25.275 45.057 16.127 1.00 26.87 692 GLY A N 1
ATOM 1474 C CA . GLY A 1 212 ? -26.607 45.647 16.106 1.00 28.92 692 GLY A CA 1
ATOM 1475 C C . GLY A 1 212 ? -27.793 44.713 15.945 1.00 30.62 692 GLY A C 1
ATOM 1476 O O . GLY A 1 212 ? -28.694 45.000 15.156 1.00 29.83 692 GLY A O 1
ATOM 1477 N N . ASN A 1 213 ? -27.828 43.620 16.704 1.00 29.85 693 ASN A N 1
ATOM 1478 C CA . ASN A 1 213 ? -28.923 42.664 16.574 1.00 31.48 693 ASN A CA 1
ATOM 1479 C C . ASN A 1 213 ? -30.155 42.795 17.461 1.00 34.89 693 ASN A C 1
ATOM 1480 O O . ASN A 1 213 ? -31.277 42.630 16.981 1.00 39.36 693 ASN A O 1
ATOM 1485 N N . PHE A 1 214 ? -29.968 43.067 18.747 1.00 35.40 694 PHE A N 1
ATOM 1486 C CA . PHE A 1 214 ? -31.120 43.171 19.631 1.00 36.34 694 PHE A CA 1
ATOM 1487 C C . PHE A 1 214 ? -31.638 44.591 19.788 1.00 37.77 694 PHE A C 1
ATOM 1488 O O . PHE A 1 214 ? -30.945 45.559 19.479 1.00 37.92 694 PHE A O 1
ATOM 1496 N N . LYS A 1 215 ? -32.871 44.707 20.268 1.00 38.13 695 LYS A N 1
ATOM 1497 C CA . LYS A 1 215 ? -33.468 46.012 20.487 1.00 39.80 695 LYS A CA 1
ATOM 1498 C C . LYS A 1 215 ? -32.767 46.644 21.676 1.00 40.04 695 LYS A C 1
ATOM 1499 O O . LYS A 1 215 ? -32.322 45.952 22.593 1.00 38.18 695 LYS A O 1
ATOM 1505 N N . ASP A 1 216 ? -32.664 47.964 21.648 1.00 41.61 696 ASP A N 1
ATOM 1506 C CA . ASP A 1 216 ? -32.022 48.715 22.714 1.00 43.56 696 ASP A CA 1
ATOM 1507 C C . ASP A 1 216 ? -32.409 48.177 24.092 1.00 42.51 696 ASP A C 1
ATOM 1508 O O . ASP A 1 216 ? -31.561 48.036 24.972 1.00 42.48 696 ASP A O 1
ATOM 1513 N N . LYS A 1 217 ? -33.689 47.864 24.270 1.00 41.19 697 LYS A N 1
ATOM 1514 C CA . LYS A 1 217 ? -34.183 47.343 25.542 1.00 39.90 697 LYS A CA 1
ATOM 1515 C C . LYS A 1 217 ? -33.659 45.944 25.868 1.00 37.77 697 LYS A C 1
ATOM 1516 O O . LYS A 1 217 ? -33.355 45.636 27.022 1.00 36.95 697 LYS A O 1
ATOM 1522 N N . GLU A 1 218 ? -33.575 45.096 24.850 1.00 34.36 698 GLU A N 1
ATOM 1523 C CA . GLU A 1 218 ? -33.104 43.728 25.039 1.00 31.59 698 GLU A CA 1
ATOM 1524 C C . GLU A 1 218 ? -31.646 43.675 25.476 1.00 32.01 698 GLU A C 1
ATOM 1525 O O . GLU A 1 218 ? -31.263 42.806 26.260 1.00 31.13 698 GLU A O 1
ATOM 1531 N N . ARG A 1 219 ? -30.831 44.599 24.978 1.00 31.90 699 ARG A N 1
ATOM 1532 C CA . ARG A 1 219 ? -29.427 44.623 25.366 1.00 33.58 699 ARG A CA 1
ATOM 1533 C C . ARG A 1 219 ? -29.256 45.085 26.803 1.00 34.11 699 ARG A C 1
ATOM 1534 O O . ARG A 1 219 ? -28.307 44.689 27.475 1.00 32.62 699 ARG A O 1
ATOM 1542 N N . THR A 1 220 ? -30.173 45.922 27.280 1.00 33.54 700 THR A N 1
ATOM 1543 C CA . THR A 1 220 ? -30.098 46.392 28.656 1.00 33.35 700 THR A CA 1
ATOM 1544 C C . THR A 1 220 ? -30.343 45.197 29.574 1.00 33.15 700 THR A C 1
ATOM 1545 O O . THR A 1 220 ? -29.677 45.036 30.595 1.00 35.40 700 THR A O 1
ATOM 1549 N N . THR A 1 221 ? -31.296 44.356 29.187 1.00 32.47 701 THR A N 1
ATOM 1550 C CA . THR A 1 221 ? -31.637 43.160 29.949 1.00 32.03 701 THR A CA 1
ATOM 1551 C C . THR A 1 221 ? -30.451 42.198 29.963 1.00 31.12 701 THR A C 1
ATOM 1552 O O . THR A 1 221 ? -30.077 41.673 31.011 1.00 32.12 701 THR A O 1
ATOM 1556 N N . ILE A 1 222 ? -29.865 41.970 28.792 1.00 29.88 702 ILE A N 1
ATOM 1557 C CA . ILE A 1 222 ? -28.713 41.083 28.675 1.00 28.68 702 ILE A CA 1
ATOM 1558 C C . ILE A 1 222 ? -27.572 41.616 29.535 1.00 28.39 702 ILE A C 1
ATOM 1559 O O . ILE A 1 222 ? -26.905 40.860 30.240 1.00 30.17 702 ILE A O 1
ATOM 1564 N N . ALA A 1 223 ? -27.353 42.926 29.477 1.00 29.44 703 ALA A N 1
ATOM 1565 C CA . ALA A 1 223 ? -26.293 43.552 30.253 1.00 29.98 703 ALA A CA 1
ATOM 1566 C C . ALA A 1 223 ? -26.541 43.304 31.736 1.00 31.11 703 ALA A C 1
ATOM 1567 O O . ALA A 1 223 ? -25.615 43.027 32.495 1.00 30.23 703 ALA A O 1
ATOM 1569 N N . GLN A 1 224 ? -27.802 43.399 32.139 1.00 34.04 704 GLN A N 1
ATOM 1570 C CA . GLN A 1 224 ? -28.175 43.179 33.530 1.00 37.37 704 GLN A CA 1
ATOM 1571 C C . GLN A 1 224 ? -27.821 41.759 33.958 1.00 36.48 704 GLN A C 1
ATOM 1572 O O . GLN A 1 224 ? -27.371 41.529 35.082 1.00 35.98 704 GLN A O 1
ATOM 1578 N N . GLN A 1 225 ? -28.012 40.815 33.044 1.00 36.31 705 GLN A N 1
ATOM 1579 C CA . GLN A 1 225 ? -27.743 39.411 33.319 1.00 37.45 705 GLN A CA 1
ATOM 1580 C C . GLN A 1 225 ? -26.277 38.990 33.205 1.00 37.24 705 GLN A C 1
ATOM 1581 O O . GLN A 1 225 ? -25.867 38.016 33.836 1.00 38.02 705 GLN A O 1
ATOM 1587 N N . VAL A 1 226 ? -25.482 39.710 32.416 1.00 34.77 706 VAL A N 1
ATOM 1588 C CA . VAL A 1 226 ? -24.079 39.331 32.248 1.00 35.80 706 VAL A CA 1
ATOM 1589 C C . VAL A 1 226 ? -23.036 40.266 32.854 1.00 39.27 706 VAL A C 1
ATOM 1590 O O . VAL A 1 226 ? -21.958 39.816 33.240 1.00 39.10 706 VAL A O 1
ATOM 1594 N N . LYS A 1 227 ? -23.332 41.560 32.936 1.00 43.76 707 LYS A N 1
ATOM 1595 C CA . LYS A 1 227 ? -22.358 42.494 33.492 1.00 46.21 707 LYS A CA 1
ATOM 1596 C C . LYS A 1 227 ? -21.774 42.021 34.815 1.00 47.50 707 LYS A C 1
ATOM 1597 O O . LYS A 1 227 ? -22.496 41.572 35.707 1.00 47.98 707 LYS A O 1
ATOM 1603 N N . GLY A 1 228 ? -20.452 42.118 34.925 1.00 47.96 708 GLY A N 1
ATOM 1604 C CA . GLY A 1 228 ? -19.772 41.695 36.134 1.00 48.72 708 GLY A CA 1
ATOM 1605 C C . GLY A 1 228 ? -19.427 40.218 36.113 1.00 48.81 708 GLY A C 1
ATOM 1606 O O . GLY A 1 228 ? -18.486 39.787 36.776 1.00 50.15 708 GLY A O 1
ATOM 1607 N N . LYS A 1 229 ? -20.189 39.442 35.347 1.00 48.38 709 LYS A N 1
ATOM 1608 C CA . LYS A 1 229 ? -19.965 38.002 35.246 1.00 46.14 709 LYS A CA 1
ATOM 1609 C C . LYS A 1 229 ? -18.976 37.672 34.136 1.00 45.11 709 LYS A C 1
ATOM 1610 O O . LYS A 1 229 ? -18.808 38.437 33.186 1.00 44.10 709 LYS A O 1
ATOM 1616 N N . LYS A 1 230 ? -18.322 36.524 34.262 1.00 42.68 710 LYS A N 1
ATOM 1617 C CA . LYS A 1 230 ? -17.364 36.096 33.258 1.00 41.29 710 LYS A CA 1
ATOM 1618 C C . LYS A 1 230 ? -18.055 35.349 32.129 1.00 37.75 710 LYS A C 1
ATOM 1619 O O . LYS A 1 230 ? -19.063 34.673 32.333 1.00 36.89 710 LYS A O 1
ATOM 1625 N N . VAL A 1 231 ? -17.512 35.499 30.928 1.00 34.84 711 VAL A N 1
ATOM 1626 C CA . VAL A 1 231 ? -18.042 34.829 29.756 1.00 31.81 711 VAL A CA 1
ATOM 1627 C C . VAL A 1 231 ? -16.857 34.253 28.992 1.00 29.98 711 VAL A C 1
ATOM 1628 O O . VAL A 1 231 ? -15.710 34.638 29.227 1.00 28.68 711 VAL A O 1
ATOM 1632 N N . TRP A 1 232 ? -17.129 33.317 28.095 1.00 29.17 712 TRP A N 1
ATOM 1633 C CA . TRP A 1 232 ? -16.071 32.698 27.309 1.00 26.91 712 TRP A CA 1
ATOM 1634 C C . TRP A 1 232 ? -16.715 32.135 26.052 1.00 27.06 712 TRP A C 1
ATOM 1635 O O . TRP A 1 232 ? -17.059 30.956 25.992 1.00 28.13 712 TRP A O 1
ATOM 1646 N N . ILE A 1 233 ? -16.885 32.991 25.050 1.00 24.40 713 ILE A N 1
ATOM 1647 C CA . ILE A 1 233 ? -17.502 32.572 23.802 1.00 20.86 713 ILE A CA 1
ATOM 1648 C C . ILE A 1 233 ? -16.785 33.196 22.608 1.00 19.73 713 ILE A C 1
ATOM 1649 O O . ILE A 1 233 ? -16.448 34.381 22.621 1.00 20.86 713 ILE A O 1
ATOM 1654 N N . GLY A 1 234 ? -16.541 32.384 21.583 1.00 18.69 714 GLY A N 1
ATOM 1655 C CA . GLY A 1 234 ? -15.856 32.872 20.401 1.00 17.24 714 GLY A CA 1
ATOM 1656 C C . GLY A 1 234 ? -16.774 33.710 19.535 1.00 16.59 714 GLY A C 1
ATOM 1657 O O . GLY A 1 234 ? -17.964 33.416 19.421 1.00 17.50 714 GLY A O 1
ATOM 1658 N N . ILE A 1 235 ? -16.218 34.743 18.908 1.00 15.87 715 ILE A N 1
ATOM 1659 C CA . ILE A 1 235 ? -17.012 35.629 18.068 1.00 16.36 715 ILE A CA 1
ATOM 1660 C C . ILE A 1 235 ? -17.819 34.863 17.025 1.00 17.20 715 ILE A C 1
ATOM 1661 O O . ILE A 1 235 ? -18.981 35.182 16.788 1.00 16.84 715 ILE A O 1
ATOM 1666 N N . LYS A 1 236 ? -17.229 33.837 16.417 1.00 16.48 716 LYS A N 1
ATOM 1667 C CA . LYS A 1 236 ? -17.963 33.083 15.409 1.00 16.45 716 LYS A CA 1
ATOM 1668 C C . LYS A 1 236 ? -19.134 32.336 16.045 1.00 18.04 716 LYS A C 1
ATOM 1669 O O . LYS A 1 236 ? -20.214 32.248 15.463 1.00 19.96 716 LYS A O 1
ATOM 1675 N N . LYS A 1 237 ? -18.914 31.799 17.241 1.00 18.15 717 LYS A N 1
ATOM 1676 C CA . LYS A 1 237 ? -19.963 31.076 17.947 1.00 19.69 717 LYS A CA 1
ATOM 1677 C C . LYS A 1 237 ? -21.066 32.051 18.362 1.00 18.77 717 LYS A C 1
ATOM 1678 O O . LYS A 1 237 ? -22.247 31.714 18.309 1.00 17.32 717 LYS A O 1
ATOM 1684 N N . LEU A 1 238 ? -20.674 33.257 18.771 1.00 18.62 718 LEU A N 1
ATOM 1685 C CA . LEU A 1 238 ? -21.645 34.278 19.166 1.00 18.45 718 LEU A CA 1
ATOM 1686 C C . LEU A 1 238 ? -22.595 34.585 18.011 1.00 18.19 718 LEU A C 1
ATOM 1687 O O . LEU A 1 238 ? -23.799 34.746 18.219 1.00 17.91 718 LEU A O 1
ATOM 1692 N N . LEU A 1 239 ? -22.063 34.663 16.792 1.00 17.88 719 LEU A N 1
ATOM 1693 C CA . LEU A 1 239 ? -22.907 34.941 15.632 1.00 19.02 719 LEU A CA 1
ATOM 1694 C C . LEU A 1 239 ? -24.003 33.893 15.495 1.00 18.80 719 LEU A C 1
ATOM 1695 O O . LEU A 1 239 ? -25.148 34.213 15.176 1.00 18.58 719 LEU A O 1
ATOM 1700 N N . MET A 1 240 ? -23.644 32.635 15.734 1.00 18.15 720 MET A N 1
ATOM 1701 C CA . MET A 1 240 ? -24.599 31.539 15.628 1.00 18.14 720 MET A CA 1
ATOM 1702 C C . MET A 1 240 ? -25.676 31.606 16.712 1.00 16.60 720 MET A C 1
ATOM 1703 O O . MET A 1 240 ? -26.858 31.420 16.426 1.00 17.13 720 MET A O 1
ATOM 1708 N N . LEU A 1 241 ? -25.273 31.869 17.951 1.00 17.70 721 LEU A N 1
ATOM 1709 C CA . LEU A 1 241 ? -26.243 31.944 19.040 1.00 18.47 721 LEU A CA 1
ATOM 1710 C C . LEU A 1 241 ? -27.222 33.085 18.794 1.00 19.68 721 LEU A C 1
ATOM 1711 O O . LEU A 1 241 ? -28.417 32.957 19.059 1.00 19.27 721 LEU A O 1
ATOM 1716 N N . ILE A 1 242 ? -26.717 34.205 18.288 1.00 19.11 722 ILE A N 1
ATOM 1717 C CA . ILE A 1 242 ? -27.590 35.337 17.997 1.00 19.20 722 ILE A CA 1
ATOM 1718 C C . ILE A 1 242 ? -28.663 34.916 16.994 1.00 19.27 722 ILE A C 1
ATOM 1719 O O . ILE A 1 242 ? -29.859 35.069 17.261 1.00 20.66 722 ILE A O 1
ATOM 1724 N N . GLU A 1 243 ? -28.245 34.379 15.848 1.00 19.51 723 GLU A N 1
ATOM 1725 C CA . GLU A 1 243 ? -29.200 33.965 14.824 1.00 20.17 723 GLU A CA 1
ATOM 1726 C C . GLU A 1 243 ? -30.224 32.952 15.316 1.00 21.25 723 GLU A C 1
ATOM 1727 O O . GLU A 1 243 ? -31.375 32.984 14.896 1.00 19.67 723 GLU A O 1
ATOM 1733 N N . MET A 1 244 ? -29.806 32.045 16.194 1.00 21.08 724 MET A N 1
ATOM 1734 C CA . MET A 1 244 ? -30.729 31.054 16.730 1.00 20.92 724 MET A CA 1
ATOM 1735 C C . MET A 1 244 ? -31.775 31.743 17.598 1.00 22.86 724 MET A C 1
ATOM 1736 O O . MET A 1 244 ? -32.964 31.418 17.542 1.00 24.13 724 MET A O 1
ATOM 1741 N N . SER A 1 245 ? -31.322 32.701 18.398 1.00 22.96 725 SER A N 1
ATOM 1742 C CA . SER A 1 245 ? -32.211 33.432 19.293 1.00 23.23 725 SER A CA 1
ATOM 1743 C C . SER A 1 245 ? -33.229 34.274 18.539 1.00 25.73 725 SER A C 1
ATOM 1744 O O . SER A 1 245 ? -34.353 34.460 19.004 1.00 25.18 725 SER A O 1
ATOM 1748 N N . LEU A 1 246 ? -32.834 34.782 17.374 1.00 24.94 726 LEU A N 1
ATOM 1749 C CA . LEU A 1 246 ? -33.716 35.620 16.567 1.00 25.23 726 LEU A CA 1
ATOM 1750 C C . LEU A 1 246 ? -34.855 34.855 15.896 1.00 27.79 726 LEU A C 1
ATOM 1751 O O . LEU A 1 246 ? -35.782 35.460 15.351 1.00 26.25 726 LEU A O 1
ATOM 1756 N N . GLN A 1 247 ? -34.794 33.528 15.928 1.00 25.56 727 GLN A N 1
ATOM 1757 C CA . GLN A 1 247 ? -35.852 32.728 15.322 1.00 28.82 727 GLN A CA 1
ATOM 1758 C C . GLN A 1 247 ? -37.040 32.612 16.278 1.00 30.54 727 GLN A C 1
ATOM 1759 O O . GLN A 1 247 ? -38.113 32.145 15.896 1.00 31.46 727 GLN A O 1
ATOM 1765 N N . MET A 1 248 ? -36.836 33.040 17.521 1.00 30.96 728 MET A N 1
ATOM 1766 C CA . MET A 1 248 ? -37.873 32.990 18.551 1.00 34.35 728 MET A CA 1
ATOM 1767 C C . MET A 1 248 ? -38.807 34.194 18.436 1.00 36.28 728 MET A C 1
ATOM 1768 O O . MET A 1 248 ? -38.473 35.190 17.793 1.00 34.98 728 MET A O 1
ATOM 1773 N N . ASP A 1 249 ? -39.978 34.100 19.059 1.00 38.91 729 ASP A N 1
ATOM 1774 C CA . ASP A 1 249 ? -40.915 35.216 19.050 1.00 40.45 729 ASP A CA 1
ATOM 1775 C C . ASP A 1 249 ? -40.224 36.336 19.817 1.00 40.98 729 ASP A C 1
ATOM 1776 O O . ASP A 1 249 ? -39.403 36.077 20.695 1.00 39.45 729 ASP A O 1
ATOM 1781 N N . PRO A 1 250 ? -40.559 37.597 19.509 1.00 41.65 730 PRO A N 1
ATOM 1782 C CA . PRO A 1 250 ? -39.949 38.748 20.179 1.00 42.76 730 PRO A CA 1
ATOM 1783 C C . PRO A 1 250 ? -39.835 38.645 21.696 1.00 42.88 730 PRO A C 1
ATOM 1784 O O . PRO A 1 250 ? -38.804 38.992 22.272 1.00 43.09 730 PRO A O 1
ATOM 1788 N N . GLU A 1 251 ? -40.888 38.156 22.338 1.00 43.23 731 GLU A N 1
ATOM 1789 C CA . GLU A 1 251 ? -40.901 38.029 23.790 1.00 43.87 731 GLU A CA 1
ATOM 1790 C C . GLU A 1 251 ? -39.939 36.972 24.328 1.00 41.52 731 GLU A C 1
ATOM 1791 O O . GLU A 1 251 ? -39.576 37.004 25.503 1.00 42.44 731 GLU A O 1
ATOM 1797 N N . TYR A 1 252 ? -39.515 36.047 23.472 1.00 39.30 732 TYR A N 1
ATOM 1798 C CA . TYR A 1 252 ? -38.635 34.970 23.913 1.00 37.44 732 TYR A CA 1
ATOM 1799 C C . TYR A 1 252 ? -37.196 35.008 23.398 1.00 34.89 732 TYR A C 1
ATOM 1800 O O . TYR A 1 252 ? -36.401 34.135 23.738 1.00 31.79 732 TYR A O 1
ATOM 1809 N N . ARG A 1 253 ? -36.856 36.012 22.596 1.00 32.40 733 ARG A N 1
ATOM 1810 C CA . ARG A 1 253 ? -35.507 36.102 22.040 1.00 29.54 733 ARG A CA 1
ATOM 1811 C C . ARG A 1 253 ? -34.394 36.235 23.071 1.00 28.36 733 ARG A C 1
ATOM 1812 O O . ARG A 1 253 ? -33.375 35.550 22.976 1.00 25.81 733 ARG A O 1
ATOM 1820 N N . VAL A 1 254 ? -34.576 37.110 24.053 1.00 25.65 734 VAL A N 1
ATOM 1821 C CA . VAL A 1 254 ? -33.556 37.287 25.077 1.00 27.12 734 VAL A CA 1
ATOM 1822 C C . VAL A 1 254 ? -33.421 36.045 25.949 1.00 26.09 734 VAL A C 1
ATOM 1823 O O . VAL A 1 254 ? -32.310 35.632 26.282 1.00 24.60 734 VAL A O 1
ATOM 1827 N N . ARG A 1 255 ? -34.549 35.446 26.317 1.00 26.30 735 ARG A N 1
ATOM 1828 C CA . ARG A 1 255 ? -34.515 34.250 27.152 1.00 27.49 735 ARG A CA 1
ATOM 1829 C C . ARG A 1 255 ? -33.734 33.148 26.442 1.00 26.36 735 ARG A C 1
ATOM 1830 O O . ARG A 1 255 ? -32.918 32.455 27.050 1.00 24.20 735 ARG A O 1
ATOM 1838 N N . LYS A 1 256 ? -33.991 32.998 25.148 1.00 26.25 736 LYS A N 1
ATOM 1839 C CA . LYS A 1 256 ? -33.324 31.984 24.342 1.00 23.95 736 LYS A CA 1
ATOM 1840 C C . LYS A 1 256 ? -31.820 32.246 24.247 1.00 23.62 736 LYS A C 1
ATOM 1841 O O . LYS A 1 256 ? -31.011 31.331 24.394 1.00 21.70 736 LYS A O 1
ATOM 1847 N N . PHE A 1 257 ? -31.451 33.498 23.997 1.00 20.78 737 PHE A N 1
ATOM 1848 C CA . PHE A 1 257 ? -30.045 33.874 23.886 1.00 21.56 737 PHE A CA 1
ATOM 1849 C C . PHE A 1 257 ? -29.278 33.545 25.160 1.00 21.27 737 PHE A C 1
ATOM 1850 O O . PHE A 1 257 ? -28.205 32.949 25.117 1.00 21.28 737 PHE A O 1
ATOM 1858 N N . LEU A 1 258 ? -29.829 33.956 26.298 1.00 21.18 738 LEU A N 1
ATOM 1859 C CA . LEU A 1 258 ? -29.183 33.706 27.576 1.00 23.70 738 LEU A CA 1
ATOM 1860 C C . LEU A 1 258 ? -29.078 32.218 27.888 1.00 21.24 738 LEU A C 1
ATOM 1861 O O . LEU A 1 258 ? -28.097 31.778 28.479 1.00 24.97 738 LEU A O 1
ATOM 1866 N N . ALA A 1 259 ? -30.081 31.445 27.485 1.00 22.26 739 ALA A N 1
ATOM 1867 C CA . ALA A 1 259 ? -30.061 30.007 27.732 1.00 23.12 739 ALA A CA 1
ATOM 1868 C C . ALA A 1 259 ? -28.954 29.361 26.899 1.00 23.62 739 ALA A C 1
ATOM 1869 O O . ALA A 1 259 ? -28.222 28.495 27.384 1.00 24.52 739 ALA A O 1
ATOM 1871 N N . LEU A 1 260 ? -28.826 29.790 25.646 1.00 22.12 740 LEU A N 1
ATOM 1872 C CA . LEU A 1 260 ? -27.791 29.256 24.761 1.00 22.06 740 LEU A CA 1
ATOM 1873 C C . LEU A 1 260 ? -26.396 29.635 25.257 1.00 22.11 740 LEU A C 1
ATOM 1874 O O . LEU A 1 260 ? -25.461 28.834 25.197 1.00 24.27 740 LEU A O 1
ATOM 1879 N N . LEU A 1 261 ? -26.263 30.861 25.751 1.00 23.98 741 LEU A N 1
ATOM 1880 C CA . LEU A 1 261 ? -24.985 31.355 26.249 1.00 26.18 741 LEU A CA 1
ATOM 1881 C C . LEU A 1 261 ? -24.578 30.540 27.470 1.00 27.63 741 LEU A C 1
ATOM 1882 O O . LEU A 1 261 ? -23.399 30.265 27.696 1.00 27.78 741 LEU A O 1
ATOM 1887 N N . ARG A 1 262 ? -25.581 30.148 28.244 1.00 28.71 742 ARG A N 1
ATOM 1888 C CA . ARG A 1 262 ? -25.395 29.365 29.456 1.00 32.71 742 ARG A CA 1
ATOM 1889 C C . ARG A 1 262 ? -24.839 27.974 29.121 1.00 34.98 742 ARG A C 1
ATOM 1890 O O . ARG A 1 262 ? -24.085 27.390 29.900 1.00 35.57 742 ARG A O 1
ATOM 1898 N N . GLU A 1 263 ? -25.203 27.453 27.952 1.00 36.88 743 GLU A N 1
ATOM 1899 C CA . GLU A 1 263 ? -24.739 26.137 27.519 1.00 41.11 743 GLU A CA 1
ATOM 1900 C C . GLU A 1 263 ? -23.385 26.183 26.814 1.00 44.17 743 GLU A C 1
ATOM 1901 O O . GLU A 1 263 ? -22.667 25.184 26.768 1.00 45.01 743 GLU A O 1
ATOM 1907 N N . GLU A 1 264 ? -23.044 27.344 26.264 1.00 46.33 744 GLU A N 1
ATOM 1908 C CA . GLU A 1 264 ? -21.780 27.534 25.556 1.00 48.94 744 GLU A CA 1
ATOM 1909 C C . GLU A 1 264 ? -20.722 28.175 26.449 1.00 48.83 744 GLU A C 1
ATOM 1910 O O . GLU A 1 264 ? -19.919 28.984 25.983 1.00 50.38 744 GLU A O 1
ATOM 1916 N N . GLY A 1 265 ? -20.723 27.815 27.728 1.00 49.02 745 GLY A N 1
ATOM 1917 C CA . GLY A 1 265 ? -19.753 28.379 28.651 1.00 48.03 745 GLY A CA 1
ATOM 1918 C C . GLY A 1 265 ? -18.562 27.474 28.906 1.00 48.36 745 GLY A C 1
ATOM 1919 O O . GLY A 1 265 ? -18.523 26.340 28.432 1.00 47.73 745 GLY A O 1
ATOM 1920 N N . ALA A 1 266 ? -17.588 27.980 29.658 1.00 47.33 746 ALA A N 1
ATOM 1921 C CA . ALA A 1 266 ? -16.388 27.215 29.985 1.00 46.94 746 ALA A CA 1
ATOM 1922 C C . ALA A 1 266 ? -16.608 26.392 31.254 1.00 46.74 746 ALA A C 1
ATOM 1923 O O . ALA A 1 266 ? -17.148 26.890 32.243 1.00 46.79 746 ALA A O 1
ATOM 1925 N N . SER A 1 267 ? -16.182 25.133 31.222 1.00 44.67 747 SER A N 1
ATOM 1926 C CA . SER A 1 267 ? -16.341 24.235 32.362 1.00 42.67 747 SER A CA 1
ATOM 1927 C C . SER A 1 267 ? -15.533 24.665 33.584 1.00 39.92 747 SER A C 1
ATOM 1928 O O . SER A 1 267 ? -14.303 24.699 33.550 1.00 38.38 747 SER A O 1
ATOM 1931 N N . PRO A 1 268 ? -16.222 24.997 34.688 1.00 38.56 748 PRO A N 1
ATOM 1932 C CA . PRO A 1 268 ? -15.586 25.425 35.937 1.00 37.74 748 PRO A CA 1
ATOM 1933 C C . PRO A 1 268 ? -14.638 24.374 36.523 1.00 38.94 748 PRO A C 1
ATOM 1934 O O . PRO A 1 268 ? -13.749 24.701 37.313 1.00 38.49 748 PRO A O 1
ATOM 1938 N N . LEU A 1 269 ? -14.829 23.117 36.130 1.00 38.75 749 LEU A N 1
ATOM 1939 C CA . LEU A 1 269 ? -14.001 22.022 36.632 1.00 40.65 749 LEU A CA 1
ATOM 1940 C C . LEU A 1 269 ? -13.085 21.457 35.549 1.00 44.47 749 LEU A C 1
ATOM 1941 O O . LEU A 1 269 ? -12.182 20.669 35.843 1.00 44.24 749 LEU A O 1
ATOM 1946 N N . ASP A 1 270 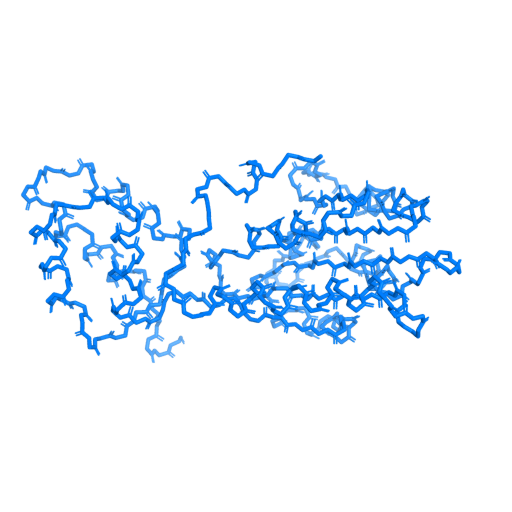? -13.328 21.867 34.306 1.00 47.36 750 ASP A N 1
ATOM 1947 C CA . ASP A 1 270 ? -12.575 21.395 33.145 1.00 50.17 750 ASP A CA 1
ATOM 1948 C C . ASP A 1 270 ? -12.903 19.933 32.868 1.00 50.00 750 ASP A C 1
ATOM 1949 O O . ASP A 1 270 ? -12.223 19.080 33.475 1.00 51.15 750 ASP A O 1
#

Nearest PDB structures (foldseek):
  1nsf-assembly1_A  TM=1.002E+00  e=1.086E-45  Cricetulus griseus
  6ip2-assembly1_A  TM=9.926E-01  e=1.790E-40  Cricetulus griseus
  3j99-assembly1_D  TM=9.886E-01  e=8.464E-40  Cricetulus griseus
  3j95-assembly1_D  TM=9.848E-01  e=1.106E-38  Cricetulus griseus
  3j94-assembly1_D  TM=9.886E-01  e=3.242E-38  Cricetulus griseus

B-factor: mean 28.7, std 11.77, range [12.17, 73.99]

Secondary structure (DSSP, 8-state):
--STTT-TT-----SHHHHHHHHHHHHHHHHHHH-SS-SEEEEEEE-STTSSHHHHHHHHHHHHT-SEEEEE-GGG-TT--HHHHHHHHHHHHHHHHTSSEEEEEE--HHHHTT-BTTTTB--HHHHHHHHHHTT-PPSTT-EEEEEEEES-HHHHHHTT-TTTSSEEEE-PPEEEHHHHHHHHHHHT-S-HHHHHHHHHHHTTSEEEE-HHHHHHHHHHHTTS-GGGHHHHHHHHHHHTS--S--

CATH classification: 3.40.50.300 (+1 more: 1.10.8.60)